Protein AF-A0A6A0GT06-F1 (afdb_monomer)

Radius of gyration: 24.96 Å; Cα contacts (8 Å, |Δi|>4): 338; chains: 1; bounding box: 84×55×60 Å

Mean predicted aligned error: 8.13 Å

pLDDT: mean 88.78, std 17.23, range [35.53, 98.88]

Nearest PDB structures (foldseek):
  3qr1-assembly2_D  TM=9.854E-01  e=1.329E-24  Doryteuthis pealeii
  3qr1-assembly1_A  TM=9.761E-01  e=2.475E-24  Doryteuthis pealeii
  3qr0-assembly1_A  TM=9.825E-01  e=5.555E-24  Sepia officinalis
  4qj3-assembly1_B  TM=9.751E-01  e=2.983E-24  Homo sapiens
  7sq2-assembly1_B  TM=9.794E-01  e=1.172E-23  Homo sapiens

Sequence (229 aa):
MHEAPGGQDAAVAAAPVYTGTSNTNIHPWLSSMVNYAQPVHFVGFDAAEEKNIHHNMSSFSETAGLGYLKTQAIEFVNYNKRQMSRIYPKGARVDSSNYMPQVFWNAGCQMVSLNYQTPDLPMQLNQGKFEYNGNCGYLLKPDFMRRMDKSFDPFAESPVDGVIAAQLGVSVIAGQFLSDKKVGTYVEVDMYGLPTDTIRKEFRTRMVPANGLNPQYNEEPFLFRKVSK

Structure (mmCIF, N/CA/C/O backbone):
data_AF-A0A6A0GT06-F1
#
_entry.id   AF-A0A6A0GT06-F1
#
loop_
_atom_site.group_PDB
_atom_site.id
_atom_site.type_symbol
_atom_site.label_atom_id
_atom_site.label_alt_id
_atom_site.label_comp_id
_atom_site.label_asym_id
_atom_site.label_entity_id
_atom_site.label_seq_id
_atom_site.pdbx_PDB_ins_code
_atom_site.Cartn_x
_atom_site.Cartn_y
_atom_site.Cartn_z
_atom_site.occupancy
_atom_site.B_iso_or_equiv
_atom_site.auth_seq_id
_atom_site.auth_comp_id
_atom_site.auth_asym_id
_atom_site.auth_atom_id
_atom_site.pdbx_PDB_model_num
ATOM 1 N N . MET A 1 1 ? 57.962 -43.983 -15.852 1.00 40.66 1 MET A N 1
ATOM 2 C CA . MET A 1 1 ? 57.722 -42.578 -16.232 1.00 40.66 1 MET A CA 1
ATOM 3 C C . MET A 1 1 ? 56.712 -42.575 -17.368 1.00 40.66 1 MET A C 1
ATOM 5 O O . MET A 1 1 ? 57.024 -43.054 -18.451 1.00 40.66 1 MET A O 1
ATOM 9 N N . HIS A 1 2 ? 55.484 -42.159 -17.081 1.00 36.75 2 HIS A N 1
ATOM 10 C CA . HIS A 1 2 ? 54.429 -41.918 -18.064 1.00 36.75 2 HIS A CA 1
ATOM 11 C C . HIS A 1 2 ? 53.712 -40.658 -17.581 1.00 36.75 2 HIS A C 1
ATOM 13 O O . HIS A 1 2 ? 53.140 -40.662 -16.493 1.00 36.75 2 HIS A O 1
ATOM 19 N N . GLU A 1 3 ? 53.874 -39.568 -18.326 1.00 35.53 3 GLU A N 1
ATOM 20 C CA . GLU A 1 3 ? 53.239 -38.277 -18.065 1.00 35.53 3 GLU A CA 1
ATOM 21 C C . GLU A 1 3 ? 51.759 -38.339 -18.459 1.00 35.53 3 GLU A C 1
ATOM 23 O O . GLU A 1 3 ? 51.404 -38.889 -19.502 1.00 35.53 3 GLU A O 1
ATOM 28 N N . ALA A 1 4 ? 50.894 -37.790 -17.607 1.00 38.75 4 ALA A N 1
ATOM 29 C CA . ALA A 1 4 ? 49.477 -37.614 -17.899 1.00 38.75 4 ALA A CA 1
ATOM 30 C C . ALA A 1 4 ? 49.283 -36.423 -18.862 1.00 38.75 4 ALA A C 1
ATOM 32 O O . ALA A 1 4 ? 49.962 -35.406 -18.696 1.00 38.75 4 ALA A O 1
ATOM 33 N N . PRO A 1 5 ? 48.368 -36.503 -19.848 1.00 41.53 5 PRO A N 1
ATOM 34 C CA . PRO A 1 5 ? 48.123 -35.401 -20.764 1.00 41.53 5 PRO A CA 1
ATOM 35 C C . PRO A 1 5 ? 47.341 -34.270 -20.082 1.00 41.53 5 PRO A C 1
ATOM 37 O O . PRO A 1 5 ? 46.516 -34.499 -19.196 1.00 41.53 5 PRO A O 1
ATOM 40 N N . GLY A 1 6 ? 47.660 -33.046 -20.506 1.00 36.50 6 GLY A N 1
ATOM 41 C CA . GLY A 1 6 ? 47.273 -31.784 -19.886 1.00 36.50 6 GLY A CA 1
ATOM 42 C C . GLY A 1 6 ? 45.769 -31.529 -19.812 1.00 36.50 6 GLY A C 1
ATOM 43 O O . GLY A 1 6 ? 44.987 -31.962 -20.661 1.00 36.50 6 GLY A O 1
ATOM 44 N N . GLY A 1 7 ? 45.390 -30.794 -18.766 1.00 37.97 7 GLY A N 1
ATOM 45 C CA . GLY A 1 7 ? 44.033 -30.319 -18.550 1.00 37.97 7 GLY A CA 1
ATOM 46 C C . GLY A 1 7 ? 43.580 -29.412 -19.689 1.00 37.97 7 GLY A C 1
ATOM 47 O O . GLY A 1 7 ? 44.296 -28.505 -20.105 1.00 37.97 7 GLY A O 1
ATOM 48 N N . GLN A 1 8 ? 42.381 -29.681 -20.197 1.00 40.34 8 GLN A N 1
ATOM 49 C CA . GLN A 1 8 ? 41.672 -28.764 -21.075 1.00 40.34 8 GLN A CA 1
ATOM 50 C C . GLN A 1 8 ? 41.201 -27.574 -20.240 1.00 40.34 8 GLN A C 1
ATOM 52 O O . GLN A 1 8 ? 40.397 -27.739 -19.320 1.00 40.34 8 GLN A O 1
ATOM 57 N N . ASP A 1 9 ? 41.702 -26.386 -20.575 1.00 39.72 9 ASP A N 1
ATOM 58 C CA . ASP A 1 9 ? 41.151 -25.117 -20.117 1.00 39.72 9 ASP A CA 1
ATOM 59 C C . ASP A 1 9 ? 39.677 -25.050 -20.530 1.00 39.72 9 ASP A C 1
ATOM 61 O O . ASP A 1 9 ? 39.334 -24.844 -21.698 1.00 39.72 9 ASP A O 1
ATOM 65 N N . ALA A 1 10 ? 38.781 -25.260 -19.566 1.00 45.16 10 ALA A N 1
ATOM 66 C CA . ALA A 1 10 ? 37.374 -24.966 -19.747 1.00 45.16 10 ALA A CA 1
ATOM 67 C C . ALA A 1 10 ? 37.255 -23.454 -19.961 1.00 45.16 10 ALA A C 1
ATOM 69 O O . ALA A 1 10 ? 37.495 -22.670 -19.043 1.00 45.16 10 ALA A O 1
ATOM 70 N N . ALA A 1 11 ? 36.919 -23.049 -21.187 1.00 43.78 11 ALA A N 1
ATOM 71 C CA . ALA A 1 11 ? 36.656 -21.660 -21.521 1.00 43.78 11 ALA A CA 1
ATOM 72 C C . ALA A 1 11 ? 35.588 -21.115 -20.563 1.00 43.78 11 ALA A C 1
ATOM 74 O O . ALA A 1 11 ? 34.415 -21.485 -20.635 1.00 43.78 11 ALA A O 1
ATOM 75 N N . VAL A 1 12 ? 36.014 -20.259 -19.633 1.00 45.47 12 VAL A N 1
ATOM 76 C CA . VAL A 1 12 ? 35.115 -19.548 -18.730 1.00 45.47 12 VAL A CA 1
ATOM 77 C C . VAL A 1 12 ? 34.252 -18.659 -19.613 1.00 45.47 12 VAL A C 1
ATOM 79 O O . VAL A 1 12 ? 34.751 -17.709 -20.216 1.00 45.47 12 VAL A O 1
ATOM 82 N N . ALA A 1 13 ? 32.969 -19.002 -19.744 1.00 47.19 13 ALA A N 1
ATOM 83 C CA . ALA A 1 13 ? 32.006 -18.167 -20.443 1.00 47.19 13 ALA A CA 1
ATOM 84 C C . ALA A 1 13 ? 32.103 -16.748 -19.869 1.00 47.19 13 ALA A C 1
ATOM 86 O O . ALA A 1 13 ? 31.980 -16.557 -18.657 1.00 47.19 13 ALA A O 1
ATOM 87 N N . ALA A 1 14 ? 32.399 -15.771 -20.729 1.00 47.62 14 ALA A N 1
ATOM 88 C CA . ALA A 1 14 ? 32.556 -14.389 -20.310 1.00 47.62 14 ALA A CA 1
ATOM 89 C C . ALA A 1 14 ? 31.281 -13.947 -19.583 1.00 47.62 14 ALA A C 1
ATOM 91 O O . ALA A 1 14 ? 30.184 -14.010 -20.143 1.00 47.62 14 ALA A O 1
ATOM 92 N N . ALA A 1 15 ? 31.427 -13.545 -18.320 1.00 50.16 15 ALA A N 1
ATOM 93 C CA . ALA A 1 15 ? 30.311 -13.036 -17.543 1.00 50.16 15 ALA A CA 1
ATOM 94 C C . ALA A 1 15 ? 29.704 -11.827 -18.279 1.00 50.16 15 ALA A C 1
ATOM 96 O O . ALA A 1 15 ? 30.461 -10.989 -18.783 1.00 50.16 15 ALA A O 1
ATOM 97 N N . PRO A 1 16 ? 28.367 -11.722 -18.371 1.00 51.81 16 PRO A N 1
ATOM 98 C CA . PRO A 1 16 ? 27.725 -10.589 -19.021 1.00 51.81 16 PRO A CA 1
ATOM 99 C C . PRO A 1 16 ? 28.206 -9.283 -18.377 1.00 51.81 16 PRO A C 1
ATOM 101 O O . PRO A 1 16 ? 28.169 -9.121 -17.156 1.00 51.81 16 PRO A O 1
ATOM 104 N N . VAL A 1 17 ? 28.701 -8.363 -19.209 1.00 49.44 17 VAL A N 1
ATOM 105 C CA . VAL A 1 17 ? 29.219 -7.069 -18.758 1.00 49.44 17 VAL A CA 1
ATOM 106 C C . VAL A 1 17 ? 28.041 -6.179 -18.376 1.00 49.44 17 VAL A C 1
ATOM 108 O O . VAL A 1 17 ? 27.201 -5.835 -19.205 1.00 49.44 17 VAL A O 1
ATOM 111 N N . TYR A 1 18 ? 27.987 -5.813 -17.100 1.00 55.62 18 TYR A N 1
ATOM 112 C CA . TYR A 1 18 ? 26.982 -4.921 -16.540 1.00 55.62 18 TYR A CA 1
ATOM 113 C C . TYR A 1 18 ? 27.179 -3.476 -17.028 1.00 55.62 18 TYR A C 1
ATOM 115 O O . TYR A 1 18 ? 28.250 -2.899 -16.854 1.00 55.62 18 TYR A O 1
ATOM 123 N N . THR A 1 19 ? 26.130 -2.867 -17.590 1.00 55.38 19 THR A N 1
ATOM 124 C CA . THR A 1 19 ? 26.133 -1.469 -18.072 1.00 55.38 19 THR A CA 1
ATOM 125 C C . THR A 1 19 ? 25.114 -0.572 -17.345 1.00 55.38 19 THR A C 1
ATOM 127 O O . THR A 1 19 ? 24.683 0.443 -17.891 1.00 55.38 19 THR A O 1
ATOM 130 N N . GLY A 1 20 ? 24.669 -0.943 -16.137 1.00 49.28 20 GLY A N 1
ATOM 131 C CA . GLY A 1 20 ? 23.664 -0.192 -15.367 1.00 49.28 20 GLY A CA 1
ATOM 132 C C . GLY A 1 20 ? 24.236 1.001 -14.585 1.00 49.28 20 GLY A C 1
ATOM 133 O O . GLY A 1 20 ? 25.362 0.967 -14.096 1.00 49.28 20 GLY A O 1
ATOM 134 N N . THR A 1 21 ? 23.455 2.078 -14.474 1.00 49.47 21 THR A N 1
ATOM 135 C CA . THR A 1 21 ? 23.902 3.420 -14.067 1.00 49.47 21 THR A CA 1
ATOM 136 C C . THR A 1 21 ? 23.947 3.685 -12.550 1.00 49.47 21 THR A C 1
ATOM 138 O O . THR A 1 21 ? 23.020 3.381 -11.803 1.00 49.47 21 THR A O 1
ATOM 141 N N . SER A 1 22 ? 25.018 4.400 -12.180 1.00 49.72 22 SER A N 1
ATOM 142 C CA . SER A 1 22 ? 25.385 5.103 -10.936 1.00 49.72 22 SER A CA 1
ATOM 143 C C . SER A 1 22 ? 25.945 4.306 -9.741 1.00 49.72 22 SER A C 1
ATOM 145 O O . SER A 1 22 ? 25.224 3.730 -8.934 1.00 49.72 22 SER A O 1
ATOM 147 N N . ASN A 1 23 ? 27.269 4.482 -9.611 1.00 47.09 23 ASN A N 1
ATOM 148 C CA . ASN A 1 23 ? 28.188 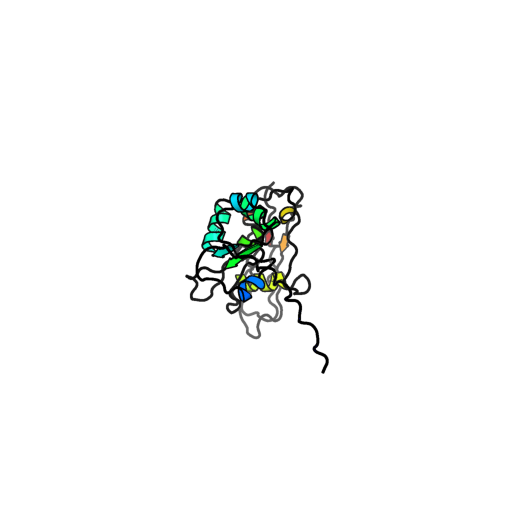4.303 -8.484 1.00 47.09 23 ASN A CA 1
ATOM 149 C C . ASN A 1 23 ? 28.778 2.902 -8.263 1.00 47.09 23 ASN A C 1
ATOM 151 O O . ASN A 1 23 ? 28.170 2.031 -7.656 1.00 47.09 23 ASN A O 1
ATOM 155 N N . THR A 1 24 ? 30.058 2.799 -8.648 1.00 57.47 24 THR A N 1
ATOM 156 C CA . THR A 1 24 ? 31.040 1.705 -8.508 1.00 57.47 24 THR A CA 1
ATOM 157 C C . THR A 1 24 ? 31.067 0.659 -9.622 1.00 57.47 24 THR A C 1
ATOM 159 O O . THR A 1 24 ? 30.044 0.156 -10.075 1.00 57.47 24 THR A O 1
ATOM 162 N N . ASN A 1 25 ? 32.290 0.334 -10.061 1.00 73.19 25 ASN A N 1
ATOM 163 C CA . ASN A 1 25 ? 32.574 -0.874 -10.827 1.00 73.19 25 ASN A CA 1
ATOM 164 C C . ASN A 1 25 ? 32.088 -2.065 -9.992 1.00 73.19 25 ASN A C 1
ATOM 166 O O . ASN A 1 25 ? 32.710 -2.405 -8.985 1.00 73.19 25 ASN A O 1
ATOM 170 N N . ILE A 1 26 ? 30.958 -2.663 -10.369 1.00 81.62 26 ILE A N 1
ATOM 171 C CA . ILE A 1 26 ? 30.461 -3.869 -9.707 1.00 81.62 26 ILE A CA 1
ATOM 172 C C . ILE A 1 26 ? 31.468 -4.981 -9.986 1.00 81.62 26 ILE A C 1
ATOM 174 O O . ILE A 1 26 ? 31.783 -5.271 -11.140 1.00 81.62 26 ILE A O 1
ATOM 178 N N . HIS A 1 27 ? 31.996 -5.595 -8.928 1.00 89.12 27 HIS A N 1
ATOM 179 C CA . HIS A 1 27 ? 32.952 -6.685 -9.076 1.00 89.12 27 HIS A CA 1
ATOM 180 C C . HIS A 1 27 ? 32.322 -7.833 -9.896 1.00 89.12 27 HIS A C 1
ATOM 182 O O . HIS A 1 27 ? 31.178 -8.199 -9.607 1.00 89.12 27 HIS A O 1
ATOM 188 N N . PRO A 1 28 ? 33.033 -8.459 -10.857 1.00 88.56 28 PRO A N 1
ATOM 189 C CA . PRO A 1 28 ? 32.474 -9.519 -11.70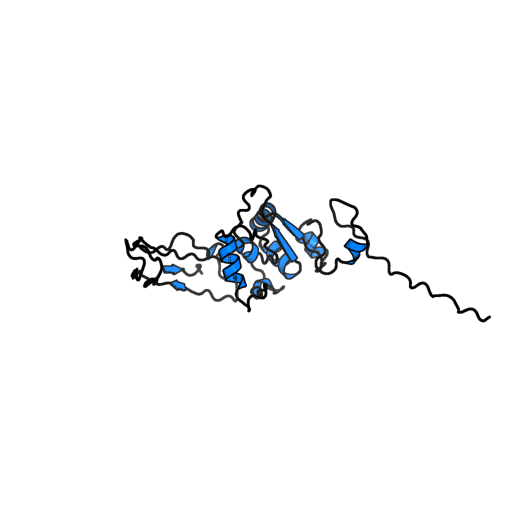4 1.00 88.56 28 PRO A CA 1
ATOM 190 C C . PRO A 1 28 ? 31.780 -10.652 -10.933 1.00 88.56 28 PRO A C 1
ATOM 192 O O . PRO A 1 28 ? 30.694 -11.065 -11.320 1.00 88.56 28 PRO A O 1
ATOM 195 N N . TRP A 1 29 ? 32.347 -11.089 -9.801 1.00 90.62 29 TRP A N 1
ATOM 196 C CA . TRP A 1 29 ? 31.720 -12.077 -8.902 1.00 90.62 29 TRP A CA 1
ATOM 197 C C . TRP A 1 29 ? 30.361 -11.650 -8.333 1.00 90.62 29 TRP A C 1
ATOM 199 O O . TRP A 1 29 ? 29.489 -12.488 -8.151 1.00 90.62 29 TRP A O 1
ATOM 209 N N . LEU A 1 30 ? 30.168 -10.364 -8.029 1.00 90.06 30 LEU A N 1
ATOM 210 C CA . LEU A 1 30 ? 28.869 -9.865 -7.575 1.00 90.06 30 LEU A CA 1
ATOM 211 C C . LEU A 1 30 ? 27.896 -9.763 -8.753 1.00 90.06 30 LEU A C 1
ATOM 213 O O . LEU A 1 30 ? 26.735 -10.143 -8.627 1.00 90.06 30 LEU A O 1
ATOM 217 N N . SER A 1 31 ? 28.385 -9.315 -9.912 1.00 89.06 31 SER A N 1
ATOM 218 C CA . SER A 1 31 ? 27.590 -9.227 -11.139 1.00 89.06 31 SER A CA 1
ATOM 219 C C . SER A 1 31 ? 27.095 -10.596 -11.610 1.00 89.06 31 SER A C 1
ATOM 221 O O . SER A 1 31 ? 25.958 -10.706 -12.057 1.00 89.06 31 SER A O 1
ATOM 223 N N . SER A 1 32 ? 27.910 -11.647 -11.487 1.00 91.19 32 SER A N 1
ATOM 224 C CA . SER A 1 32 ? 27.544 -13.000 -11.923 1.00 91.19 32 SER A CA 1
ATOM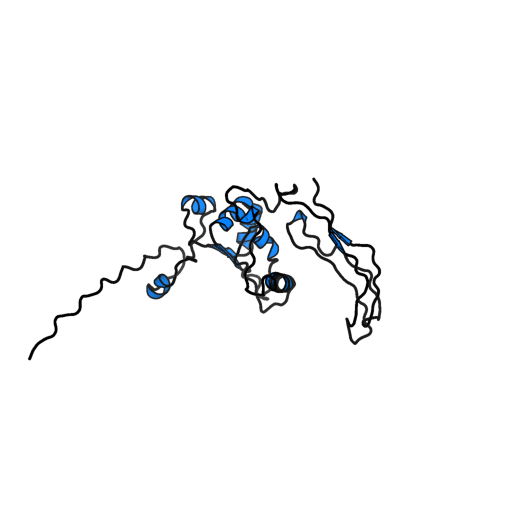 225 C C . SER A 1 32 ? 26.464 -13.660 -11.059 1.00 91.19 32 SER A C 1
ATOM 227 O O . SER A 1 32 ? 25.884 -14.656 -11.483 1.00 91.19 32 SER A O 1
ATOM 229 N N . MET A 1 33 ? 26.161 -13.113 -9.874 1.00 93.69 33 MET A N 1
ATOM 230 C CA . MET A 1 33 ? 25.072 -13.592 -9.013 1.00 93.69 33 MET A CA 1
ATOM 231 C C . MET A 1 33 ? 23.702 -12.994 -9.372 1.00 93.69 33 MET A C 1
ATOM 233 O O . MET A 1 33 ? 22.678 -13.493 -8.906 1.00 93.69 33 MET A O 1
ATOM 237 N N . VAL A 1 34 ? 23.654 -11.933 -10.184 1.00 94.00 34 VAL A N 1
ATOM 238 C CA . VAL A 1 34 ? 22.407 -11.253 -10.559 1.00 94.00 34 VAL A CA 1
ATOM 239 C C . VAL A 1 34 ? 21.771 -11.939 -11.769 1.00 94.00 34 VAL A C 1
ATOM 241 O O . VAL A 1 34 ? 22.428 -12.168 -12.779 1.00 94.00 34 VAL A O 1
ATOM 244 N N . ASN A 1 35 ? 20.476 -12.251 -11.674 1.00 93.50 35 ASN A N 1
ATOM 245 C CA . ASN A 1 35 ? 19.705 -12.876 -12.754 1.00 93.50 35 ASN A CA 1
ATOM 246 C C . ASN A 1 35 ? 18.342 -12.192 -12.975 1.00 93.50 35 ASN A C 1
ATOM 248 O O . ASN A 1 35 ? 18.231 -11.288 -13.791 1.00 93.50 35 ASN A O 1
ATOM 252 N N . TYR A 1 36 ? 17.300 -12.590 -12.246 1.00 95.31 36 TYR A N 1
ATOM 253 C CA . TYR A 1 36 ? 15.903 -12.227 -12.498 1.00 95.31 36 TYR A CA 1
ATOM 254 C C . TYR A 1 36 ? 15.471 -10.889 -11.883 1.00 95.31 36 TYR A C 1
ATOM 256 O O . TYR A 1 36 ? 14.375 -10.413 -12.165 1.00 95.31 36 TYR A O 1
ATOM 264 N N . ALA A 1 37 ? 16.314 -10.292 -11.040 1.00 95.69 37 ALA A N 1
ATOM 265 C CA . ALA A 1 37 ? 16.074 -9.016 -10.373 1.00 95.69 37 ALA A CA 1
ATOM 266 C C . ALA A 1 37 ? 17.242 -8.056 -10.630 1.00 95.69 37 ALA A C 1
ATOM 268 O O . ALA A 1 37 ? 17.918 -7.621 -9.700 1.00 95.69 37 ALA A O 1
ATOM 269 N N . GLN A 1 38 ? 17.512 -7.766 -11.901 1.00 96.19 38 GLN A N 1
ATOM 270 C CA . GLN A 1 38 ? 18.598 -6.886 -12.306 1.00 96.19 38 GLN A CA 1
ATOM 271 C C . GLN A 1 38 ? 18.200 -5.417 -12.103 1.00 96.19 38 GLN A C 1
ATOM 273 O O . GLN A 1 38 ? 17.326 -4.920 -12.821 1.00 96.19 38 GLN A O 1
ATOM 278 N N . PRO A 1 39 ? 18.810 -4.692 -11.147 1.00 95.44 39 PRO A N 1
ATOM 279 C CA . PRO A 1 39 ? 18.482 -3.294 -10.934 1.00 95.44 39 PRO A CA 1
ATOM 280 C C . PRO A 1 39 ? 19.012 -2.452 -12.097 1.00 95.44 39 PRO A C 1
ATOM 282 O O . PRO A 1 39 ? 20.183 -2.543 -12.468 1.00 95.44 39 PRO A O 1
ATOM 285 N N . VAL A 1 40 ? 18.153 -1.605 -12.657 1.00 95.12 40 VAL A N 1
ATOM 286 C CA . VAL A 1 40 ? 18.524 -0.639 -13.695 1.00 95.12 40 VAL A CA 1
ATOM 287 C C . VAL A 1 40 ? 18.024 0.753 -13.338 1.00 95.12 40 VAL A C 1
ATOM 289 O O . VAL A 1 40 ? 16.991 0.914 -12.678 1.00 95.12 40 VAL A O 1
ATOM 292 N N . HIS A 1 41 ? 18.744 1.776 -13.801 1.00 94.56 41 HIS A N 1
ATOM 293 C CA . HIS A 1 41 ? 18.252 3.144 -13.717 1.00 94.56 41 HIS A CA 1
ATOM 294 C C . HIS A 1 41 ? 16.967 3.275 -14.537 1.00 94.56 41 HIS A C 1
ATOM 296 O O . HIS A 1 41 ? 16.927 2.938 -15.723 1.00 94.56 41 HIS A O 1
ATOM 302 N N . PHE A 1 42 ? 15.913 3.750 -13.882 1.00 97.62 42 PHE A N 1
ATOM 303 C CA . PHE A 1 42 ? 14.628 3.956 -14.522 1.00 97.62 42 PHE A CA 1
ATOM 304 C C . PHE A 1 42 ? 14.658 5.229 -15.369 1.00 97.62 42 PHE A C 1
ATOM 306 O O . PHE A 1 42 ? 14.845 6.320 -14.837 1.00 97.62 42 PHE A O 1
ATOM 313 N N . VAL A 1 43 ? 14.467 5.078 -16.681 1.00 97.38 43 VAL A N 1
ATOM 314 C CA . VAL A 1 43 ? 14.439 6.196 -17.642 1.00 97.38 43 VAL A CA 1
ATOM 315 C C . VAL A 1 43 ? 13.007 6.686 -17.884 1.00 97.38 43 VAL A C 1
ATOM 317 O O . VAL A 1 43 ? 12.776 7.882 -18.015 1.00 97.38 43 VAL A O 1
ATOM 320 N N . GLY A 1 44 ? 12.041 5.767 -17.917 1.00 98.06 44 GLY A N 1
ATOM 321 C CA . GLY A 1 44 ? 10.630 6.043 -18.178 1.00 98.06 44 GLY A CA 1
ATOM 322 C C . GLY A 1 44 ? 9.870 4.753 -18.480 1.00 98.06 44 GLY A C 1
ATOM 323 O O . GLY A 1 44 ? 10.489 3.738 -18.814 1.00 98.06 44 GLY A O 1
ATOM 324 N N . PHE A 1 45 ? 8.540 4.785 -18.361 1.00 98.44 45 PHE A N 1
ATOM 325 C CA . PHE A 1 45 ? 7.703 3.613 -18.637 1.00 98.44 45 PHE A CA 1
ATOM 326 C C . PHE A 1 45 ? 7.771 3.203 -20.113 1.00 98.44 45 PHE A C 1
ATOM 328 O O . PHE A 1 45 ? 8.007 2.030 -20.383 1.00 98.44 45 PHE A O 1
ATOM 335 N N . ASP A 1 46 ? 7.711 4.159 -21.046 1.00 98.06 46 ASP A N 1
ATOM 336 C CA . ASP A 1 46 ? 7.796 3.892 -22.492 1.00 98.06 46 ASP A CA 1
ATOM 337 C C . ASP A 1 46 ? 9.121 3.220 -22.878 1.00 98.06 46 ASP A C 1
ATOM 339 O O . ASP A 1 46 ? 9.140 2.217 -23.584 1.00 98.06 46 ASP A O 1
ATOM 343 N N . ALA A 1 47 ? 10.242 3.705 -22.335 1.00 98.00 47 ALA A N 1
ATOM 344 C CA . ALA A 1 47 ? 11.557 3.115 -22.582 1.00 98.00 47 ALA A CA 1
ATOM 345 C C . ALA A 1 47 ? 11.690 1.698 -21.989 1.00 98.00 47 ALA A C 1
ATOM 347 O O . ALA A 1 47 ? 12.437 0.865 -22.507 1.00 98.00 47 ALA A O 1
ATOM 348 N N . ALA A 1 48 ? 11.008 1.417 -20.874 1.00 98.06 48 ALA A N 1
ATOM 349 C CA . ALA A 1 48 ? 10.967 0.082 -20.284 1.00 98.06 48 ALA A CA 1
ATOM 350 C C . ALA A 1 48 ? 10.074 -0.875 -21.096 1.00 98.06 48 ALA A C 1
ATOM 352 O O . ALA A 1 48 ? 10.421 -2.049 -21.244 1.00 98.06 48 ALA A O 1
ATOM 353 N N . GLU A 1 49 ? 8.964 -0.368 -21.641 1.00 97.19 49 GLU A N 1
ATOM 354 C CA . GLU A 1 49 ? 8.073 -1.062 -22.578 1.00 97.19 49 GLU A CA 1
ATOM 355 C C . GLU A 1 49 ? 8.806 -1.440 -23.864 1.00 97.19 49 GLU A C 1
ATOM 357 O O . GLU A 1 49 ? 8.838 -2.614 -24.222 1.00 97.19 49 GLU A O 1
ATOM 362 N N . GLU A 1 50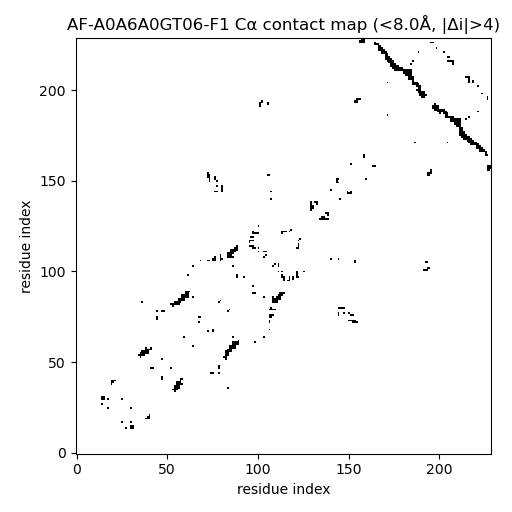 ? 9.477 -0.476 -24.498 1.00 98.00 50 GLU A N 1
ATOM 363 C CA . GLU A 1 50 ? 10.218 -0.667 -25.747 1.00 98.00 50 GLU A CA 1
ATOM 364 C C . GLU A 1 50 ? 11.330 -1.715 -25.600 1.00 98.00 50 GLU A C 1
ATOM 366 O O . GLU A 1 50 ? 11.482 -2.595 -26.446 1.00 98.00 50 GLU A O 1
ATOM 371 N N . LYS A 1 51 ? 12.092 -1.662 -24.499 1.00 97.19 51 LYS A N 1
ATOM 372 C CA . LYS A 1 51 ? 13.153 -2.646 -24.231 1.00 97.19 51 LYS A CA 1
ATOM 373 C C . LYS A 1 51 ? 12.602 -4.039 -23.939 1.00 97.19 51 LYS A C 1
ATOM 375 O O . LYS A 1 51 ? 13.265 -5.021 -24.253 1.00 97.19 51 LYS A O 1
ATOM 380 N N . ASN A 1 52 ? 11.438 -4.125 -23.294 1.00 97.31 52 ASN A N 1
ATOM 381 C CA . ASN A 1 52 ? 10.743 -5.372 -22.974 1.00 97.31 52 ASN A CA 1
ATOM 382 C C . ASN A 1 52 ? 11.613 -6.430 -22.248 1.00 97.31 52 ASN A C 1
ATOM 384 O O . ASN A 1 52 ? 11.530 -7.629 -22.514 1.00 97.31 52 ASN A O 1
ATOM 388 N N . ILE A 1 53 ? 12.470 -6.002 -21.312 1.00 97.94 53 ILE A N 1
ATOM 389 C CA . ILE A 1 53 ? 13.364 -6.896 -20.552 1.00 97.94 53 ILE A CA 1
ATOM 390 C C . ILE A 1 53 ? 12.756 -7.181 -19.173 1.00 97.94 53 ILE A C 1
ATOM 392 O O . ILE A 1 53 ? 12.843 -6.362 -18.262 1.00 97.94 53 ILE A O 1
ATOM 396 N N . HIS A 1 54 ? 12.157 -8.359 -18.999 1.00 98.00 54 HIS A N 1
ATOM 397 C CA . HIS A 1 54 ? 11.364 -8.698 -17.806 1.00 98.00 54 HIS A CA 1
ATOM 398 C C . HIS A 1 54 ? 12.189 -8.815 -16.513 1.00 98.00 54 HIS A C 1
ATOM 400 O O . HIS A 1 54 ? 11.682 -8.519 -15.434 1.00 98.00 54 HIS A O 1
ATOM 406 N N . HIS A 1 55 ? 13.455 -9.233 -16.609 1.00 97.31 55 HIS A N 1
ATOM 407 C CA . HIS A 1 55 ? 14.338 -9.352 -15.444 1.00 97.31 55 HIS A CA 1
ATOM 408 C C . HIS A 1 55 ? 14.933 -8.012 -14.990 1.00 97.31 55 HIS A C 1
ATOM 410 O O . HIS A 1 55 ? 15.546 -7.951 -13.925 1.00 97.31 55 HIS A O 1
ATOM 416 N N . ASN A 1 56 ? 14.742 -6.933 -15.759 1.00 97.88 56 ASN A N 1
ATOM 417 C CA . ASN A 1 56 ? 15.089 -5.596 -15.299 1.00 97.88 56 ASN A CA 1
ATOM 418 C C . ASN A 1 56 ? 14.048 -5.112 -14.292 1.00 97.88 56 ASN A C 1
ATOM 420 O O . ASN A 1 56 ? 12.845 -5.171 -14.547 1.00 97.88 56 ASN A O 1
ATOM 424 N N . MET A 1 57 ? 14.520 -4.569 -13.178 1.00 98.19 57 MET A N 1
ATOM 425 C CA . MET A 1 57 ? 13.695 -4.001 -12.119 1.00 98.19 57 MET A CA 1
ATOM 426 C C . MET A 1 57 ? 14.180 -2.601 -11.750 1.00 98.19 57 MET A C 1
ATOM 428 O O . MET A 1 57 ? 15.343 -2.246 -11.966 1.00 98.19 57 MET A O 1
ATOM 432 N N . SER A 1 58 ? 13.288 -1.797 -11.179 1.00 98.44 58 SER A N 1
ATOM 433 C CA . SER A 1 58 ? 13.614 -0.438 -10.745 1.00 98.44 58 SER A CA 1
ATOM 434 C C . SER A 1 58 ? 13.176 -0.185 -9.306 1.00 98.44 58 SER A C 1
ATOM 436 O O . SER A 1 58 ? 12.124 -0.640 -8.854 1.00 98.44 58 SER A O 1
ATOM 438 N N . SER A 1 59 ? 14.017 0.541 -8.568 1.00 98.56 59 SER A N 1
ATOM 439 C CA . SER A 1 59 ? 13.742 0.962 -7.193 1.00 98.56 59 SER A CA 1
ATOM 440 C C . SER A 1 59 ? 13.408 2.450 -7.148 1.00 98.56 59 SER A C 1
ATOM 442 O O . SER A 1 59 ? 14.142 3.266 -7.700 1.00 98.56 59 SER A O 1
ATOM 444 N N . PHE A 1 60 ? 12.340 2.808 -6.443 1.00 98.44 60 PHE A N 1
ATOM 445 C CA . PHE A 1 60 ? 11.828 4.168 -6.326 1.00 98.44 60 PHE A CA 1
ATOM 446 C C . PHE A 1 60 ? 11.699 4.567 -4.857 1.00 98.44 60 PHE A C 1
ATOM 448 O O . PHE A 1 60 ? 11.189 3.803 -4.035 1.00 98.44 60 PHE A O 1
ATOM 455 N N . SER A 1 61 ? 12.106 5.791 -4.520 1.00 98.38 61 SER A N 1
ATOM 456 C CA . SER A 1 61 ? 11.693 6.378 -3.243 1.00 98.38 61 SER A CA 1
ATOM 457 C C . SER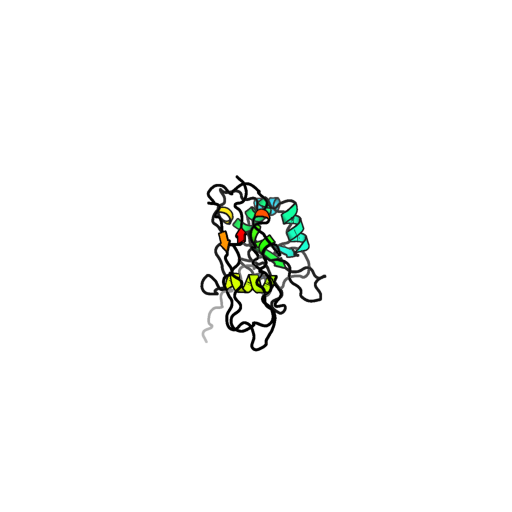 A 1 61 ? 10.176 6.592 -3.238 1.00 98.38 61 SER A C 1
ATOM 459 O O . SER A 1 61 ? 9.578 6.778 -4.301 1.00 98.38 61 SER A O 1
ATOM 461 N N . GLU A 1 62 ? 9.548 6.633 -2.059 1.00 98.25 62 GLU A N 1
ATOM 462 C CA . GLU A 1 62 ? 8.109 6.920 -1.948 1.00 98.25 62 GLU A CA 1
ATOM 463 C C . GLU A 1 62 ? 7.734 8.228 -2.671 1.00 98.25 62 GLU A C 1
ATOM 465 O O . GLU A 1 62 ? 6.678 8.311 -3.287 1.00 98.25 62 GLU A O 1
ATOM 470 N N . THR A 1 63 ? 8.620 9.232 -2.663 1.00 98.25 63 THR A N 1
ATOM 471 C CA . THR A 1 63 ? 8.400 10.516 -3.340 1.00 98.25 63 THR A CA 1
ATOM 472 C C . THR A 1 63 ? 8.345 10.346 -4.857 1.00 98.25 63 THR A C 1
ATOM 474 O O . THR A 1 63 ? 7.429 10.864 -5.492 1.00 98.25 63 THR A O 1
ATOM 477 N N . ALA A 1 64 ? 9.297 9.609 -5.440 1.00 98.25 64 ALA A N 1
ATOM 478 C CA . ALA A 1 64 ? 9.329 9.354 -6.880 1.00 98.25 64 ALA A CA 1
ATOM 479 C C . ALA A 1 64 ? 8.146 8.479 -7.314 1.00 98.25 64 ALA A C 1
ATOM 481 O O . ALA A 1 64 ? 7.452 8.808 -8.272 1.00 98.25 64 ALA A O 1
ATOM 482 N N . GLY A 1 65 ? 7.863 7.413 -6.560 1.00 98.19 65 GLY A N 1
ATOM 483 C CA . GLY A 1 65 ? 6.723 6.542 -6.826 1.00 98.19 65 GLY A CA 1
ATOM 484 C C . GLY A 1 65 ? 5.383 7.284 -6.747 1.00 98.19 65 GLY A C 1
ATOM 485 O O . GLY A 1 65 ? 4.527 7.075 -7.600 1.00 98.19 65 GLY A O 1
ATOM 486 N N . LEU A 1 66 ? 5.204 8.182 -5.768 1.00 98.06 66 LEU A N 1
ATOM 487 C CA . LEU A 1 66 ? 4.023 9.052 -5.692 1.00 98.06 66 LEU A CA 1
ATOM 488 C C . LEU A 1 66 ? 3.951 10.036 -6.864 1.00 98.06 66 LEU A C 1
ATOM 490 O O . LEU A 1 66 ? 2.854 10.366 -7.300 1.00 98.06 66 LEU A O 1
ATOM 494 N N . GLY A 1 67 ? 5.094 10.510 -7.367 1.00 98.31 67 GLY A N 1
ATOM 495 C CA . GLY A 1 67 ? 5.162 11.308 -8.590 1.00 98.31 67 GLY A CA 1
ATOM 496 C C . GLY A 1 67 ? 4.570 10.551 -9.778 1.00 98.31 67 GLY A C 1
ATOM 497 O O . GLY A 1 67 ? 3.613 11.028 -10.379 1.00 98.31 67 GLY A O 1
ATOM 498 N N . TYR A 1 68 ? 5.057 9.333 -10.034 1.00 98.31 68 TYR A N 1
ATOM 499 C CA . TYR A 1 68 ? 4.544 8.486 -11.116 1.00 98.31 68 TYR A CA 1
ATOM 500 C C . TYR A 1 68 ? 3.081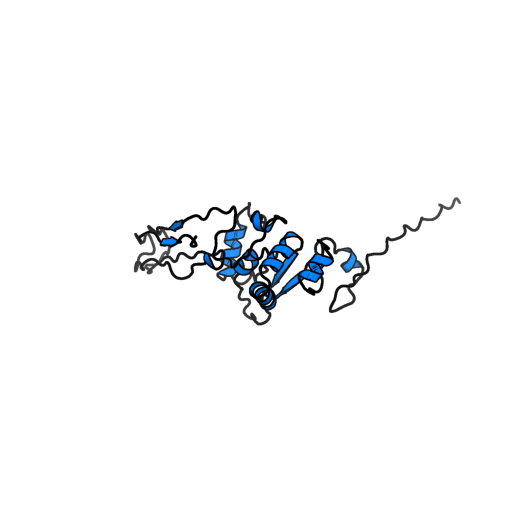 8.090 -10.931 1.00 98.31 68 TYR A C 1
ATOM 502 O O . TYR A 1 68 ? 2.323 8.121 -11.889 1.00 98.31 68 TYR A O 1
ATOM 510 N N . LEU A 1 69 ? 2.646 7.792 -9.704 1.00 96.56 69 LEU A N 1
ATOM 511 C CA . LEU A 1 69 ? 1.231 7.545 -9.413 1.00 96.56 69 LEU A CA 1
ATOM 512 C C . LEU A 1 69 ? 0.334 8.735 -9.780 1.00 96.56 69 LEU A C 1
ATOM 514 O O . LEU A 1 69 ? -0.800 8.525 -10.177 1.00 96.56 69 LEU A O 1
ATOM 518 N N . LYS A 1 70 ? 0.811 9.976 -9.643 1.00 96.00 70 LYS A N 1
ATOM 519 C CA . LYS A 1 70 ? 0.006 11.167 -9.956 1.00 96.00 70 LYS A CA 1
ATOM 520 C C . LYS A 1 70 ? -0.090 11.456 -11.447 1.00 96.00 70 LYS A C 1
ATOM 522 O O . LYS A 1 70 ? -1.082 12.030 -11.875 1.00 96.00 70 LYS A O 1
ATOM 527 N N . THR A 1 71 ? 0.953 11.142 -12.210 1.00 97.19 71 THR A N 1
ATOM 528 C CA . THR A 1 71 ? 1.058 11.568 -13.613 1.00 97.19 71 THR A CA 1
ATOM 529 C C . THR A 1 71 ? 0.925 10.428 -14.613 1.00 97.19 71 THR A C 1
ATOM 531 O O . THR A 1 71 ? 0.616 10.692 -15.766 1.00 97.19 71 THR A O 1
ATOM 534 N N . GLN A 1 72 ? 1.209 9.190 -14.201 1.00 97.62 72 GLN A N 1
ATOM 535 C CA . GLN A 1 72 ? 1.392 8.020 -15.070 1.00 97.62 72 GLN A CA 1
ATOM 536 C C . GLN A 1 72 ? 0.945 6.721 -14.360 1.00 97.62 72 GLN A C 1
ATOM 538 O O . GLN A 1 72 ? 1.672 5.725 -14.300 1.00 97.62 72 GLN A O 1
ATOM 543 N N . ALA A 1 73 ? -0.229 6.750 -13.717 1.00 97.25 73 ALA A N 1
ATOM 544 C CA . ALA A 1 73 ? -0.715 5.650 -12.881 1.00 97.25 73 ALA A CA 1
ATOM 545 C C . ALA A 1 73 ? -0.945 4.351 -13.672 1.00 97.25 73 ALA A C 1
ATOM 547 O O . ALA A 1 73 ? -0.568 3.268 -13.218 1.00 97.25 73 ALA A O 1
ATOM 548 N N . ILE A 1 74 ? -1.546 4.469 -14.859 1.00 97.00 74 ILE A N 1
ATOM 549 C CA . ILE A 1 74 ? -1.897 3.342 -15.732 1.00 97.00 74 ILE A CA 1
ATOM 550 C C . ILE A 1 74 ? -0.623 2.688 -16.274 1.00 97.00 74 ILE A C 1
ATOM 552 O O . ILE A 1 74 ? -0.480 1.464 -16.262 1.00 97.00 74 ILE A O 1
ATOM 556 N N . GLU A 1 75 ? 0.340 3.500 -16.699 1.00 98.25 75 GLU A N 1
ATOM 557 C CA . GLU A 1 75 ? 1.651 3.062 -17.166 1.00 98.25 75 GLU A CA 1
ATOM 558 C C . GLU A 1 75 ? 2.400 2.333 -16.051 1.00 98.25 75 GLU A C 1
ATOM 560 O O . GLU A 1 75 ? 3.003 1.287 -16.294 1.00 98.25 75 GLU A O 1
ATOM 565 N N . PHE A 1 76 ? 2.299 2.815 -14.809 1.00 98.56 76 PHE A N 1
ATOM 566 C CA . PHE A 1 76 ? 2.917 2.147 -13.669 1.00 98.56 76 PHE A CA 1
ATOM 567 C C . PHE A 1 76 ? 2.280 0.774 -13.387 1.00 98.56 76 PHE A C 1
ATOM 569 O O . PHE A 1 76 ? 2.992 -0.209 -13.160 1.00 98.56 76 PHE A O 1
ATOM 576 N N . VAL A 1 77 ? 0.948 0.665 -13.470 1.00 98.25 77 VAL A N 1
ATOM 577 C CA . VAL A 1 77 ? 0.245 -0.628 -13.387 1.00 98.25 77 VAL A CA 1
ATOM 578 C C . VAL A 1 77 ? 0.717 -1.578 -14.487 1.00 98.25 77 VAL A C 1
ATOM 580 O O . VAL A 1 77 ? 1.029 -2.736 -14.199 1.00 98.25 77 VAL A O 1
ATOM 583 N N . ASN A 1 78 ? 0.801 -1.101 -15.731 1.00 98.06 78 ASN A N 1
ATOM 584 C CA . ASN A 1 78 ? 1.218 -1.910 -16.875 1.00 98.06 78 ASN A CA 1
ATOM 585 C C . ASN A 1 78 ? 2.676 -2.369 -16.762 1.00 98.06 78 ASN A C 1
ATOM 587 O O . ASN A 1 78 ? 2.949 -3.558 -16.927 1.00 98.06 78 ASN A O 1
ATOM 591 N N . TYR A 1 79 ? 3.588 -1.483 -16.354 1.00 98.44 79 TYR A N 1
ATOM 592 C CA . TYR A 1 79 ? 4.973 -1.833 -16.032 1.00 98.44 79 TYR A CA 1
ATOM 593 C C . TYR A 1 79 ? 5.039 -2.992 -15.029 1.00 98.44 79 TYR A C 1
ATOM 595 O O . TYR A 1 79 ? 5.744 -3.980 -15.243 1.00 98.44 79 TYR A O 1
ATOM 603 N N . ASN A 1 80 ? 4.226 -2.929 -13.971 1.00 98.69 80 ASN A N 1
ATOM 604 C CA . ASN A 1 80 ? 4.196 -3.935 -12.911 1.00 98.69 80 ASN A CA 1
ATOM 605 C C . ASN A 1 80 ? 3.533 -5.270 -13.309 1.00 98.69 80 ASN A C 1
ATOM 607 O O . ASN A 1 80 ? 3.545 -6.220 -12.515 1.00 98.69 80 ASN A O 1
ATOM 611 N N . LYS A 1 81 ? 2.941 -5.392 -14.504 1.00 98.44 81 LYS A N 1
ATOM 612 C CA . LYS A 1 81 ? 2.518 -6.696 -15.056 1.00 98.44 81 LYS A CA 1
ATOM 613 C C . LYS A 1 81 ? 3.701 -7.503 -15.577 1.00 98.44 81 LYS A C 1
ATOM 615 O O . LYS A 1 81 ? 3.643 -8.730 -15.582 1.00 98.44 81 LYS A O 1
ATOM 620 N N . ARG A 1 82 ? 4.759 -6.815 -16.012 1.00 97.69 82 ARG A N 1
ATOM 621 C CA . ARG A 1 82 ? 5.911 -7.403 -16.698 1.00 97.69 82 ARG A CA 1
ATOM 622 C C . ARG A 1 82 ? 7.179 -7.408 -15.849 1.00 97.69 82 ARG A C 1
ATOM 624 O O . ARG A 1 82 ? 7.925 -8.382 -15.877 1.00 97.69 82 ARG A O 1
ATOM 631 N N . GLN A 1 83 ? 7.423 -6.315 -15.136 1.00 98.62 83 GLN A N 1
ATOM 632 C CA . GLN A 1 83 ? 8.653 -6.048 -14.397 1.00 98.62 83 GLN A CA 1
ATOM 633 C C . GLN A 1 83 ? 8.368 -5.821 -12.914 1.00 98.62 83 GLN A C 1
ATOM 635 O O . GLN A 1 83 ? 7.226 -5.630 -12.486 1.00 98.62 83 GLN A O 1
ATOM 640 N N . MET A 1 84 ? 9.431 -5.856 -12.116 1.00 98.69 84 MET A N 1
ATOM 641 C CA . MET A 1 84 ? 9.353 -5.619 -10.681 1.00 98.69 84 MET A CA 1
ATOM 642 C C . MET A 1 84 ? 9.669 -4.165 -10.338 1.00 98.69 84 MET A C 1
ATOM 644 O O . MET A 1 84 ? 10.677 -3.615 -10.782 1.00 98.69 84 MET A O 1
ATOM 648 N N . SER A 1 85 ? 8.860 -3.572 -9.464 1.00 98.75 85 SER A N 1
ATOM 649 C CA . SER A 1 85 ? 9.182 -2.319 -8.790 1.00 98.75 85 SER A CA 1
ATOM 650 C C . SER A 1 85 ? 9.391 -2.532 -7.296 1.00 98.75 85 SER A C 1
ATOM 652 O O . SER A 1 85 ? 8.655 -3.262 -6.620 1.00 98.75 85 SER A O 1
ATOM 654 N N . ARG A 1 86 ? 10.411 -1.853 -6.766 1.00 98.88 86 ARG A N 1
ATOM 655 C CA . ARG A 1 86 ? 10.651 -1.734 -5.329 1.00 98.88 86 ARG A CA 1
ATOM 656 C C . ARG A 1 86 ? 10.398 -0.306 -4.877 1.00 98.88 86 ARG A C 1
ATOM 658 O O . ARG A 1 86 ? 10.982 0.616 -5.430 1.00 98.88 86 ARG A O 1
ATOM 665 N N . ILE A 1 87 ? 9.581 -0.125 -3.846 1.00 98.81 87 ILE A N 1
ATOM 666 C CA . ILE A 1 87 ? 9.355 1.173 -3.201 1.00 98.81 87 ILE A CA 1
ATOM 667 C C . ILE A 1 87 ? 10.056 1.182 -1.847 1.00 98.81 87 ILE A C 1
ATOM 669 O O . ILE A 1 87 ? 10.054 0.165 -1.153 1.00 98.81 87 ILE A O 1
ATOM 673 N N . TYR A 1 88 ? 10.662 2.303 -1.464 1.00 98.56 88 TYR A N 1
ATOM 674 C CA . TYR A 1 88 ? 11.288 2.462 -0.150 1.00 98.56 88 TYR A CA 1
ATOM 675 C C . TYR A 1 88 ? 11.024 3.850 0.465 1.00 98.56 88 TYR A C 1
ATOM 677 O O . TYR A 1 88 ? 10.786 4.810 -0.276 1.00 98.56 88 TYR A O 1
ATOM 685 N N . PRO A 1 89 ? 11.060 3.983 1.807 1.00 98.25 89 PRO A N 1
ATOM 686 C CA . PRO A 1 89 ? 10.807 5.256 2.482 1.00 98.25 89 PRO A CA 1
ATOM 687 C C . PRO A 1 89 ? 11.821 6.333 2.073 1.00 98.25 89 PRO A C 1
ATOM 689 O O . PRO A 1 89 ? 12.995 6.044 1.839 1.00 98.25 89 PRO A O 1
ATOM 692 N N . LYS A 1 90 ? 11.394 7.596 1.994 1.00 96.38 90 LYS A N 1
ATOM 693 C CA . LYS A 1 90 ? 12.304 8.719 1.724 1.00 96.38 90 LYS A CA 1
ATOM 694 C C . LYS A 1 90 ? 13.265 8.928 2.898 1.00 96.38 90 LYS A C 1
ATOM 696 O O . LYS A 1 90 ? 12.874 8.800 4.056 1.00 96.38 90 LYS A O 1
ATOM 701 N N . GLY A 1 91 ? 14.485 9.382 2.605 1.00 94.44 91 GLY A N 1
ATOM 702 C CA . GLY A 1 91 ? 15.522 9.612 3.623 1.00 94.44 91 GLY A CA 1
ATOM 703 C C . GLY A 1 91 ? 15.156 10.634 4.711 1.00 94.44 91 GLY A C 1
ATOM 704 O O . GLY A 1 91 ? 15.725 10.595 5.792 1.00 94.44 91 GLY A O 1
ATOM 705 N N . ALA A 1 92 ? 14.172 11.511 4.470 1.00 96.06 92 ALA A N 1
ATOM 706 C CA . ALA A 1 92 ? 13.694 12.464 5.476 1.00 96.06 92 ALA A CA 1
ATOM 707 C C . ALA A 1 92 ? 12.961 11.805 6.666 1.00 96.06 92 ALA A C 1
ATOM 709 O O . ALA A 1 92 ? 12.747 12.464 7.680 1.00 96.06 92 ALA A O 1
ATOM 710 N N . ARG A 1 93 ? 12.571 10.526 6.569 1.00 96.25 93 ARG A N 1
ATOM 711 C CA . ARG A 1 93 ? 11.966 9.753 7.670 1.00 96.25 93 ARG A CA 1
ATOM 712 C C . ARG A 1 93 ? 13.041 9.196 8.601 1.00 96.25 93 ARG A C 1
ATOM 714 O O . ARG A 1 93 ? 13.230 7.988 8.712 1.00 96.25 93 ARG A O 1
ATOM 721 N N . VAL A 1 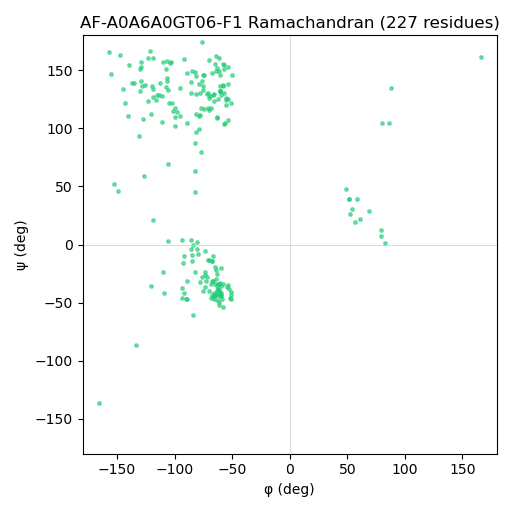94 ? 13.773 10.101 9.243 1.00 96.25 94 VAL A N 1
ATOM 722 C CA . VAL A 1 94 ? 14.872 9.764 10.166 1.00 96.25 94 VAL A CA 1
ATOM 723 C C . VAL A 1 94 ? 14.392 9.007 11.410 1.00 96.25 94 VAL A C 1
ATOM 725 O O . VAL A 1 94 ? 15.160 8.283 12.030 1.00 96.25 94 VAL A O 1
ATOM 728 N N . ASP A 1 95 ? 13.106 9.134 11.737 1.00 97.31 95 ASP A N 1
ATOM 729 C CA . ASP A 1 95 ? 12.413 8.430 12.818 1.00 97.31 95 ASP A CA 1
ATOM 730 C C . ASP A 1 95 ? 11.996 6.997 12.450 1.00 97.31 95 ASP A C 1
ATOM 732 O O . ASP A 1 95 ? 11.365 6.316 13.252 1.00 97.31 95 ASP A O 1
ATOM 736 N N . SER A 1 96 ? 12.332 6.529 11.242 1.00 97.62 96 SER A N 1
ATOM 737 C CA . SER A 1 96 ? 11.884 5.243 10.701 1.00 97.62 96 SER A CA 1
ATOM 738 C C . SER A 1 96 ? 10.362 5.107 10.553 1.00 97.62 96 SER A C 1
ATOM 740 O O . SER A 1 96 ? 9.861 3.985 10.460 1.00 97.62 96 SER A O 1
ATOM 742 N N . SER A 1 97 ? 9.606 6.207 10.485 1.00 98.44 97 SER A N 1
ATOM 743 C CA . SER A 1 97 ? 8.175 6.157 10.157 1.00 98.44 97 SER A CA 1
ATOM 744 C C . SER A 1 97 ? 7.927 5.504 8.792 1.00 98.44 97 SER A C 1
ATOM 746 O O . SER A 1 97 ? 8.791 5.516 7.909 1.00 98.44 97 SER A O 1
ATOM 748 N N . ASN A 1 98 ? 6.737 4.944 8.589 1.00 98.62 98 ASN A N 1
ATOM 749 C CA . ASN A 1 98 ? 6.347 4.334 7.323 1.00 98.62 98 ASN A CA 1
ATOM 750 C C . ASN A 1 98 ? 5.405 5.221 6.500 1.00 98.62 98 ASN A C 1
ATOM 752 O O . ASN A 1 98 ? 4.702 6.107 6.996 1.00 98.62 98 ASN A O 1
ATOM 756 N N . TYR A 1 99 ? 5.391 4.975 5.193 1.00 98.44 99 TYR A N 1
ATOM 757 C CA . TYR A 1 99 ? 4.370 5.479 4.279 1.00 98.44 99 TYR A CA 1
ATOM 758 C C . TYR A 1 99 ? 3.245 4.452 4.141 1.00 98.44 99 TYR A C 1
ATOM 760 O O . TYR A 1 99 ? 3.444 3.272 4.410 1.00 98.44 99 TYR A O 1
ATOM 768 N N . MET A 1 100 ? 2.060 4.877 3.699 1.00 98.12 100 MET A N 1
ATOM 769 C CA . MET A 1 100 ? 0.941 3.954 3.484 1.00 98.12 100 MET A CA 1
ATOM 770 C C . MET A 1 100 ? 1.234 3.021 2.297 1.00 98.12 100 MET A C 1
ATOM 772 O O . MET A 1 100 ? 1.337 3.519 1.178 1.00 98.12 100 MET A O 1
ATOM 776 N N . PRO A 1 101 ? 1.329 1.691 2.478 1.00 98.44 101 PRO A N 1
ATOM 777 C CA . PRO A 1 101 ? 1.725 0.780 1.403 1.00 98.44 101 PRO A CA 1
ATOM 778 C C . PRO A 1 101 ? 0.622 0.574 0.358 1.00 98.44 101 PRO A C 1
ATOM 780 O O . PRO A 1 101 ? 0.918 0.324 -0.812 1.00 98.44 101 PRO A O 1
ATOM 783 N N . GLN A 1 102 ? -0.646 0.740 0.760 1.00 98.19 102 GLN A N 1
ATOM 784 C CA . GLN A 1 102 ? -1.814 0.524 -0.097 1.00 98.19 102 GLN A CA 1
ATOM 785 C C . GLN A 1 102 ? -1.751 1.334 -1.397 1.00 98.19 102 GLN A C 1
ATOM 787 O O . GLN A 1 102 ? -2.095 0.806 -2.449 1.00 98.19 102 GLN A O 1
ATOM 792 N N . VAL A 1 103 ? -1.224 2.563 -1.360 1.00 97.25 103 VAL A N 1
ATOM 793 C CA . VAL A 1 103 ? -1.125 3.420 -2.556 1.00 97.25 103 VAL A CA 1
ATOM 794 C C . VAL A 1 103 ? -0.255 2.795 -3.653 1.00 97.25 103 VAL A C 1
ATOM 796 O O . VAL A 1 103 ? -0.558 2.937 -4.831 1.00 97.25 103 VAL A O 1
ATOM 799 N N . PHE A 1 104 ? 0.790 2.052 -3.280 1.00 98.69 104 PHE A N 1
ATOM 800 C CA . PHE A 1 104 ? 1.691 1.390 -4.225 1.00 98.69 104 PHE A CA 1
ATOM 801 C C . PHE A 1 104 ? 1.210 -0.010 -4.602 1.00 98.69 104 PHE A C 1
ATOM 803 O O . PHE A 1 104 ? 1.391 -0.431 -5.743 1.00 98.69 104 PHE A O 1
ATOM 810 N N . TRP A 1 105 ? 0.535 -0.713 -3.688 1.00 98.69 105 TRP A N 1
ATOM 811 C CA . TRP A 1 105 ? -0.165 -1.949 -4.041 1.00 98.69 105 TRP A CA 1
ATOM 812 C C . TRP A 1 105 ? -1.271 -1.704 -5.069 1.00 98.69 105 TRP A C 1
ATOM 814 O O . TRP A 1 105 ? -1.440 -2.542 -5.948 1.00 98.69 105 TRP A O 1
ATOM 824 N N . ASN A 1 106 ? -1.950 -0.551 -5.031 1.00 97.56 106 ASN A N 1
ATOM 825 C CA . ASN A 1 106 ? -2.929 -0.153 -6.051 1.00 97.56 106 ASN A CA 1
ATOM 826 C C . ASN A 1 106 ? -2.293 0.037 -7.440 1.00 97.56 106 ASN A C 1
ATOM 828 O O . ASN A 1 106 ? -2.938 -0.246 -8.441 1.00 97.56 106 ASN A O 1
ATOM 832 N N . ALA A 1 107 ? -1.017 0.436 -7.520 1.00 98.12 107 ALA A N 1
ATOM 833 C CA . ALA A 1 107 ? -0.244 0.438 -8.772 1.00 98.12 107 ALA A CA 1
ATOM 834 C C . ALA A 1 107 ? 0.384 -0.924 -9.116 1.00 98.12 107 ALA A C 1
ATOM 836 O O . ALA A 1 107 ? 1.064 -1.070 -10.128 1.00 98.12 107 ALA A O 1
ATOM 837 N N . GLY A 1 108 ? 0.192 -1.946 -8.283 1.00 98.44 108 GLY A N 1
ATOM 838 C CA . GLY A 1 108 ? 0.706 -3.290 -8.525 1.00 98.44 108 GLY A CA 1
ATOM 839 C C . GLY A 1 108 ? 2.182 -3.477 -8.193 1.00 98.44 108 GLY A C 1
ATOM 840 O O . GLY A 1 108 ? 2.730 -4.517 -8.579 1.00 98.44 108 GLY A O 1
ATOM 841 N N . CYS A 1 109 ? 2.798 -2.522 -7.487 1.00 98.81 109 CYS A N 1
ATOM 842 C CA . CYS A 1 109 ? 4.172 -2.625 -7.009 1.00 98.81 109 CYS A CA 1
ATOM 843 C C . CYS A 1 109 ? 4.318 -3.825 -6.068 1.00 98.81 109 CYS A C 1
ATOM 845 O O . CYS A 1 109 ? 3.514 -4.007 -5.151 1.00 98.81 109 CYS A O 1
ATOM 847 N N . GLN A 1 110 ? 5.347 -4.641 -6.288 1.00 98.75 110 GLN A N 1
ATOM 848 C CA . GLN A 1 110 ? 5.499 -5.934 -5.619 1.00 98.75 110 GLN A CA 1
ATOM 849 C C . GLN A 1 110 ? 6.329 -5.817 -4.336 1.00 98.75 110 GLN A C 1
ATOM 851 O O . GLN A 1 110 ? 5.975 -6.398 -3.316 1.00 98.75 110 GLN A O 1
ATOM 856 N N . MET A 1 111 ? 7.412 -5.032 -4.362 1.00 98.69 111 MET A N 1
ATOM 857 C CA . MET A 1 111 ? 8.339 -4.882 -3.234 1.00 98.69 111 MET A CA 1
ATOM 858 C C . MET A 1 111 ? 8.150 -3.532 -2.536 1.00 98.69 111 MET A C 1
ATOM 860 O O . MET A 1 111 ? 8.996 -2.639 -2.612 1.00 98.69 111 MET A O 1
ATOM 864 N N . VAL A 1 112 ? 7.021 -3.364 -1.852 1.00 98.75 112 VAL A N 1
ATOM 865 C CA . VAL A 1 112 ? 6.698 -2.150 -1.085 1.00 98.75 112 VAL A CA 1
ATOM 866 C C . VAL A 1 112 ? 7.372 -2.226 0.288 1.00 98.75 112 VAL A C 1
ATOM 868 O O . VAL A 1 112 ? 6.820 -2.764 1.241 1.00 98.75 112 VAL A O 1
ATOM 871 N N . SER A 1 113 ? 8.623 -1.764 0.362 1.00 98.50 113 SER A N 1
ATOM 872 C CA . SER A 1 113 ? 9.490 -1.943 1.533 1.00 98.50 113 SER A CA 1
ATOM 873 C C . SER A 1 113 ? 9.122 -0.969 2.651 1.00 98.50 113 SER A C 1
ATOM 875 O O . SER A 1 113 ? 9.042 0.239 2.411 1.00 98.50 113 SER A O 1
ATOM 877 N N . LEU A 1 114 ? 8.967 -1.492 3.867 1.00 98.75 114 LEU A N 1
ATOM 878 C CA . LEU A 1 114 ? 8.641 -0.752 5.087 1.00 98.75 114 LEU A CA 1
ATOM 879 C C . LEU A 1 114 ? 9.707 -0.992 6.171 1.00 98.75 114 LEU A C 1
ATOM 881 O O . LEU A 1 114 ? 10.445 -1.975 6.131 1.00 98.75 114 LEU A O 1
ATOM 885 N N . ASN A 1 115 ? 9.761 -0.099 7.152 1.00 98.62 115 ASN A N 1
ATOM 886 C CA . ASN A 1 115 ? 10.589 -0.160 8.350 1.00 98.62 115 ASN A CA 1
ATOM 887 C C . ASN A 1 115 ? 9.926 -1.065 9.402 1.00 98.62 115 ASN A C 1
ATOM 889 O O . ASN A 1 115 ? 9.039 -0.621 10.132 1.00 98.62 115 ASN A O 1
ATOM 893 N N . TYR A 1 116 ? 10.342 -2.334 9.472 1.00 98.38 116 TYR A N 1
ATOM 894 C CA . TYR A 1 116 ? 9.780 -3.350 10.384 1.00 98.38 116 TYR A CA 1
ATOM 895 C C . TYR A 1 116 ? 9.976 -3.029 11.869 1.00 98.38 116 TYR A C 1
ATOM 897 O O . TYR A 1 116 ? 9.192 -3.474 12.702 1.00 98.38 116 TYR A O 1
ATOM 905 N N . GLN A 1 117 ? 10.996 -2.239 12.204 1.00 98.31 117 GLN A N 1
ATOM 906 C CA . GLN A 1 117 ? 11.262 -1.781 13.566 1.00 98.31 117 GLN A CA 1
ATOM 907 C C . GLN A 1 117 ? 10.200 -0.804 14.101 1.00 98.31 117 GLN A C 1
ATOM 909 O O . GLN A 1 117 ? 10.161 -0.559 15.305 1.00 98.31 117 GLN A O 1
ATOM 914 N N . THR A 1 118 ? 9.347 -0.253 13.229 1.00 98.31 118 THR A N 1
ATOM 915 C CA . THR A 1 118 ? 8.307 0.720 13.582 1.00 98.31 118 THR A CA 1
ATOM 916 C C . THR A 1 118 ? 6.923 0.079 13.437 1.00 98.31 118 THR A C 1
ATOM 918 O O . THR A 1 118 ? 6.449 -0.082 12.311 1.00 98.31 118 THR A O 1
ATOM 921 N N . PRO A 1 119 ? 6.230 -0.271 14.539 1.00 97.69 119 PRO A N 1
ATOM 922 C CA . PRO A 1 119 ? 4.915 -0.917 14.499 1.00 97.69 119 PRO A CA 1
ATOM 923 C C . PRO A 1 119 ? 3.768 0.096 14.303 1.00 97.69 119 PRO A C 1
ATOM 925 O O . PRO A 1 119 ? 2.752 0.065 15.000 1.00 97.69 119 PRO A O 1
ATOM 928 N N . ASP A 1 120 ? 3.940 1.037 13.375 1.00 98.38 120 ASP A N 1
ATOM 929 C CA . ASP A 1 120 ? 2.917 2.020 13.023 1.00 98.38 120 ASP A CA 1
ATOM 930 C C . ASP A 1 120 ? 1.806 1.410 12.147 1.00 98.38 120 ASP A C 1
ATOM 932 O O . ASP A 1 120 ? 1.860 0.250 11.737 1.00 98.38 120 ASP A O 1
ATOM 936 N N . LEU A 1 121 ? 0.760 2.192 11.868 1.00 98.06 121 LEU A N 1
ATOM 937 C CA . LEU A 1 121 ? -0.400 1.745 11.089 1.00 98.06 121 LEU A CA 1
ATOM 938 C C . LEU A 1 121 ? -0.022 1.075 9.744 1.00 98.06 121 LEU A C 1
ATOM 940 O O . LEU A 1 121 ? -0.541 -0.007 9.469 1.00 98.06 121 LEU A O 1
ATOM 944 N N . PRO A 1 122 ? 0.877 1.636 8.904 1.00 98.56 122 PRO A N 1
ATOM 945 C CA . PRO A 1 122 ? 1.383 0.944 7.718 1.00 98.56 122 PRO A CA 1
ATOM 946 C C . PRO A 1 122 ? 1.919 -0.467 7.974 1.00 98.56 122 PRO A C 1
ATOM 948 O O . PRO A 1 122 ? 1.629 -1.378 7.196 1.00 98.56 122 PRO A O 1
ATOM 951 N N . MET A 1 123 ? 2.693 -0.652 9.047 1.00 98.69 123 MET A N 1
ATOM 952 C CA . MET A 1 123 ? 3.255 -1.951 9.404 1.00 98.69 123 MET A CA 1
ATOM 953 C C . MET A 1 123 ? 2.175 -2.918 9.891 1.00 98.69 123 MET A C 1
ATOM 955 O O . MET A 1 123 ? 2.175 -4.076 9.482 1.00 98.69 123 MET A O 1
ATOM 959 N N . GLN A 1 124 ? 1.214 -2.437 10.685 1.00 98.62 124 GLN A N 1
ATOM 960 C CA . GLN A 1 124 ? 0.067 -3.235 11.133 1.00 98.62 124 GLN A CA 1
ATOM 961 C C . GLN A 1 124 ? -0.759 -3.741 9.938 1.00 98.62 124 GLN A C 1
ATOM 963 O O . GLN A 1 124 ? -1.087 -4.924 9.868 1.00 98.62 124 GLN A O 1
ATOM 968 N N . LEU A 1 125 ? -1.016 -2.879 8.944 1.00 98.25 125 LEU A N 1
ATOM 969 C CA . LEU A 1 125 ? -1.683 -3.271 7.696 1.00 98.25 125 LEU A CA 1
ATOM 970 C C . LEU A 1 125 ? -0.869 -4.295 6.900 1.00 98.25 125 LEU A C 1
ATOM 972 O O . LEU A 1 125 ? -1.435 -5.236 6.349 1.00 98.25 125 LEU A O 1
ATOM 976 N N . ASN A 1 126 ? 0.452 -4.121 6.824 1.00 98.62 126 ASN A N 1
ATOM 977 C CA . ASN A 1 126 ? 1.332 -5.062 6.141 1.00 98.62 126 ASN A CA 1
ATOM 978 C C . ASN A 1 126 ? 1.312 -6.448 6.799 1.00 98.62 126 ASN A C 1
ATOM 980 O O . ASN A 1 126 ? 1.127 -7.443 6.103 1.00 98.62 126 ASN A O 1
ATOM 984 N N . GLN A 1 127 ? 1.450 -6.509 8.124 1.00 98.38 127 GLN A N 1
ATOM 985 C CA . GLN A 1 127 ? 1.413 -7.762 8.880 1.00 98.38 127 GLN A CA 1
ATOM 986 C C . GLN A 1 127 ? 0.063 -8.469 8.722 1.00 98.38 127 GLN A C 1
ATOM 988 O O . GLN A 1 127 ? 0.039 -9.631 8.323 1.00 98.38 127 GLN A O 1
ATOM 993 N N . GLY A 1 128 ? -1.052 -7.756 8.923 1.00 98.19 128 GLY A N 1
ATOM 994 C CA . GLY A 1 128 ? -2.388 -8.339 8.767 1.00 98.19 128 GLY A CA 1
ATOM 995 C C . GLY A 1 128 ? -2.680 -8.805 7.337 1.00 98.19 128 GLY A C 1
ATOM 996 O O . GLY A 1 128 ? -3.311 -9.838 7.136 1.00 98.19 128 GLY A O 1
ATOM 997 N N . LYS A 1 129 ? -2.189 -8.089 6.317 1.00 97.94 129 LYS A N 1
ATOM 998 C CA . LYS A 1 129 ? -2.361 -8.485 4.913 1.00 97.94 129 LYS A CA 1
ATOM 999 C C . LYS A 1 129 ? -1.575 -9.750 4.565 1.00 97.94 129 LYS A C 1
ATOM 1001 O O . LYS A 1 129 ? -2.124 -10.626 3.904 1.00 97.94 129 LYS A O 1
ATOM 1006 N N . PHE A 1 130 ? -0.310 -9.846 4.973 1.00 98.56 130 PHE A N 1
ATOM 1007 C CA . PHE A 1 130 ? 0.570 -10.960 4.597 1.00 98.56 130 PHE A CA 1
ATOM 1008 C C . PHE A 1 130 ? 0.463 -12.199 5.491 1.00 98.56 130 PHE A C 1
ATOM 1010 O O . PHE A 1 130 ? 1.056 -13.215 5.148 1.00 98.56 130 PHE A O 1
ATOM 1017 N N . GLU A 1 131 ? -0.328 -12.161 6.565 1.00 98.44 131 GLU A N 1
ATOM 1018 C CA . GLU A 1 131 ? -0.736 -13.365 7.302 1.00 98.44 131 GLU A CA 1
ATOM 1019 C C . GLU A 1 131 ? -1.532 -14.339 6.407 1.00 98.44 131 GLU A C 1
ATOM 1021 O O . GLU A 1 131 ? -1.411 -15.563 6.517 1.00 98.44 131 GLU A O 1
ATOM 1026 N N . TYR A 1 132 ? -2.301 -13.796 5.457 1.00 97.44 132 TYR A N 1
ATOM 1027 C CA . TYR A 1 132 ? -3.027 -14.573 4.456 1.00 97.44 132 TYR A CA 1
ATOM 1028 C C . TYR A 1 132 ? -2.083 -15.345 3.522 1.00 97.44 132 TYR A C 1
ATOM 1030 O O . TYR A 1 132 ? -0.898 -15.046 3.392 1.00 97.44 132 TYR A O 1
ATOM 1038 N N . ASN A 1 133 ? -2.634 -16.351 2.833 1.00 98.19 133 ASN A N 1
ATOM 1039 C CA . ASN A 1 133 ? -1.874 -17.281 1.989 1.00 98.19 133 ASN A CA 1
ATOM 1040 C C . ASN A 1 133 ? -0.780 -18.042 2.771 1.00 98.19 133 ASN A C 1
ATOM 1042 O O . ASN A 1 133 ? 0.331 -18.255 2.289 1.00 98.19 133 ASN A O 1
ATOM 1046 N N . GLY A 1 134 ? -1.102 -18.436 4.008 1.00 97.94 134 GLY A N 1
ATOM 1047 C CA . GLY A 1 134 ? -0.224 -19.251 4.849 1.00 97.94 134 GLY A CA 1
ATOM 1048 C C . GLY A 1 134 ? 1.036 -18.526 5.317 1.00 97.94 134 GLY A C 1
ATOM 1049 O O . GLY A 1 134 ? 2.059 -19.178 5.508 1.00 97.94 134 GLY A O 1
ATOM 1050 N N . ASN A 1 135 ? 0.983 -17.197 5.466 1.00 97.75 135 ASN A N 1
ATOM 1051 C CA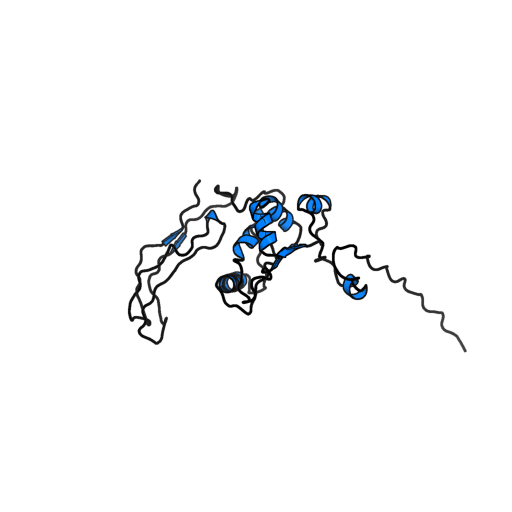 . ASN A 1 135 ? 2.107 -16.370 5.906 1.00 97.75 135 ASN A CA 1
ATOM 1052 C C . ASN A 1 135 ? 3.391 -16.561 5.069 1.00 97.75 135 ASN A C 1
ATOM 1054 O O . ASN A 1 135 ? 4.510 -16.448 5.568 1.00 97.75 135 ASN A O 1
ATOM 1058 N N . CYS A 1 136 ? 3.253 -16.882 3.778 1.00 98.31 136 CYS A N 1
ATOM 1059 C CA . CYS A 1 136 ? 4.402 -17.172 2.918 1.00 98.31 136 CYS A CA 1
ATOM 1060 C C . CYS A 1 136 ? 5.103 -15.907 2.386 1.00 98.31 136 CYS A C 1
ATOM 1062 O O . CYS A 1 136 ? 6.088 -16.012 1.658 1.00 98.31 136 CYS A O 1
ATOM 1064 N N . GLY A 1 137 ? 4.569 -14.716 2.684 1.00 97.81 137 GLY A N 1
ATOM 1065 C CA . GLY A 1 137 ? 5.077 -13.432 2.190 1.00 97.81 137 GLY A CA 1
ATOM 1066 C C . GLY A 1 137 ? 4.672 -13.082 0.752 1.00 97.81 137 GLY A C 1
ATOM 1067 O O . GLY A 1 137 ? 5.138 -12.078 0.220 1.00 97.81 137 GLY A O 1
ATOM 1068 N N . TYR A 1 138 ? 3.793 -13.869 0.118 1.00 98.62 138 TYR A N 1
ATOM 1069 C CA . TYR A 1 138 ? 3.315 -13.631 -1.249 1.00 98.62 138 TYR A CA 1
ATOM 1070 C C . TYR A 1 138 ? 1.791 -13.647 -1.321 1.00 98.62 138 TYR A C 1
ATOM 1072 O O . TYR A 1 138 ? 1.141 -14.540 -0.785 1.00 98.62 138 TYR A O 1
ATOM 1080 N N . LEU A 1 139 ? 1.229 -12.688 -2.058 1.00 98.62 139 LEU A N 1
ATOM 1081 C CA . LEU A 1 139 ? -0.192 -12.618 -2.388 1.00 98.62 139 LEU A CA 1
ATOM 1082 C C . LEU A 1 139 ? -0.351 -12.399 -3.889 1.00 98.62 139 LEU A C 1
ATOM 1084 O O . LEU A 1 139 ? 0.298 -11.527 -4.474 1.00 98.62 139 LEU A O 1
ATOM 1088 N N . LEU A 1 140 ? -1.225 -13.182 -4.518 1.00 98.62 140 LEU A N 1
ATOM 1089 C CA . LEU A 1 140 ? -1.513 -13.034 -5.938 1.00 98.62 140 LEU A CA 1
ATOM 1090 C C . LEU A 1 140 ? -2.269 -11.721 -6.183 1.00 98.62 140 LEU A C 1
ATOM 1092 O O . LEU A 1 140 ? -3.302 -11.463 -5.566 1.00 98.62 140 LEU A O 1
ATOM 1096 N N . LYS A 1 141 ? -1.772 -10.896 -7.112 1.00 98.31 141 LYS A N 1
ATOM 1097 C CA . LYS A 1 141 ? -2.467 -9.669 -7.529 1.00 98.31 141 LYS A CA 1
ATOM 1098 C C . LYS A 1 141 ? -3.826 -9.986 -8.185 1.00 98.31 141 LYS A C 1
ATOM 1100 O O . LYS A 1 141 ? -3.946 -11.034 -8.832 1.00 98.31 141 LYS A O 1
ATOM 1105 N N . PRO A 1 142 ? -4.821 -9.081 -8.104 1.00 94.94 142 PRO A N 1
ATOM 1106 C CA . PRO A 1 142 ? -6.079 -9.211 -8.841 1.00 94.94 142 PRO A CA 1
ATOM 1107 C C . PRO A 1 142 ? -5.874 -9.416 -10.348 1.00 94.94 142 PRO A C 1
ATOM 1109 O O . PRO A 1 142 ? -4.874 -8.979 -10.918 1.00 94.94 142 PRO A O 1
ATOM 1112 N N . ASP A 1 143 ? -6.830 -10.076 -11.003 1.00 94.19 143 ASP A N 1
ATOM 1113 C CA . ASP A 1 143 ? -6.706 -10.523 -12.400 1.00 94.19 143 ASP A CA 1
ATOM 1114 C C . ASP A 1 143 ? -6.469 -9.359 -13.385 1.00 94.19 143 ASP A C 1
ATOM 1116 O O . ASP A 1 143 ? -5.569 -9.420 -14.226 1.00 94.19 143 ASP A O 1
ATOM 1120 N N . PHE A 1 144 ? -7.178 -8.240 -13.200 1.00 91.81 144 PHE A N 1
ATOM 1121 C CA . PHE A 1 144 ? -7.024 -7.015 -13.999 1.00 91.81 144 PHE A CA 1
ATOM 1122 C C . PHE A 1 144 ? -5.651 -6.333 -13.837 1.00 91.81 144 PHE A C 1
ATOM 1124 O O . PHE A 1 144 ? -5.228 -5.580 -14.709 1.00 91.81 144 PHE A O 1
ATOM 1131 N N . MET A 1 145 ? -4.907 -6.639 -12.767 1.00 95.75 145 MET A N 1
ATOM 1132 C CA . MET A 1 145 ? -3.536 -6.153 -12.543 1.00 95.75 145 MET A CA 1
ATOM 1133 C C . MET A 1 145 ? -2.458 -7.118 -13.057 1.00 95.75 145 MET A C 1
ATOM 1135 O O . MET A 1 145 ? -1.268 -6.898 -12.814 1.00 95.75 145 MET A O 1
ATOM 1139 N N . ARG A 1 146 ? -2.860 -8.218 -13.704 1.00 96.56 146 ARG A N 1
ATOM 1140 C CA . ARG A 1 146 ? -1.965 -9.243 -14.267 1.00 96.56 146 ARG A CA 1
ATOM 1141 C C . ARG A 1 146 ? -2.151 -9.415 -15.771 1.00 96.56 146 ARG A C 1
ATOM 1143 O O . ARG A 1 146 ? -1.184 -9.664 -16.480 1.00 96.56 146 ARG A O 1
ATOM 1150 N N . ARG A 1 147 ? -3.384 -9.283 -16.255 1.00 95.31 147 ARG A N 1
ATOM 1151 C CA . ARG A 1 147 ? -3.741 -9.447 -17.665 1.00 95.31 147 ARG A CA 1
ATOM 1152 C C . ARG A 1 147 ? -3.238 -8.296 -18.538 1.00 95.31 147 ARG A C 1
ATOM 1154 O O . ARG A 1 147 ? -3.476 -7.127 -18.237 1.00 95.31 147 ARG A O 1
ATOM 1161 N N . MET A 1 148 ? -2.562 -8.632 -19.637 1.00 93.19 148 MET A N 1
ATOM 1162 C CA . MET A 1 148 ? -2.036 -7.644 -20.592 1.00 93.19 148 MET A CA 1
ATOM 1163 C C . MET A 1 148 ? -3.143 -6.981 -21.420 1.00 93.19 148 MET A C 1
ATOM 1165 O O . MET A 1 148 ? -3.011 -5.828 -21.804 1.00 93.19 148 MET A O 1
ATOM 1169 N N . ASP A 1 149 ? -4.260 -7.677 -21.634 1.00 92.38 149 ASP A N 1
ATOM 1170 C CA . ASP A 1 149 ? -5.412 -7.210 -22.413 1.00 92.38 149 ASP A CA 1
ATOM 1171 C C . ASP A 1 149 ? -6.416 -6.365 -21.603 1.00 92.38 149 ASP A C 1
ATOM 1173 O O . ASP A 1 149 ? -7.464 -5.979 -22.116 1.00 92.38 149 ASP A O 1
ATOM 1177 N N . LYS A 1 150 ? -6.122 -6.075 -20.330 1.00 90.31 150 LYS A N 1
ATOM 1178 C CA . LYS A 1 150 ? -6.967 -5.257 -19.450 1.00 90.31 150 LYS A CA 1
ATOM 1179 C C . LYS A 1 150 ? -6.217 -4.011 -19.002 1.00 90.31 150 LYS A C 1
ATOM 1181 O O . LYS A 1 150 ? -5.136 -4.127 -18.440 1.00 90.31 150 LYS A O 1
ATOM 1186 N N . SER A 1 151 ? -6.794 -2.829 -19.197 1.00 88.25 151 SER A N 1
ATOM 1187 C CA . SER A 1 151 ? -6.288 -1.595 -18.584 1.00 88.25 151 SER A CA 1
ATOM 1188 C C . SER A 1 151 ? -6.939 -1.383 -17.218 1.00 88.25 151 SER A C 1
ATOM 1190 O O . SER A 1 151 ? -8.085 -1.780 -17.008 1.00 88.25 151 SER A O 1
ATOM 1192 N N . PHE A 1 152 ? -6.205 -0.779 -16.290 1.00 92.25 152 PHE A N 1
ATOM 1193 C CA . PHE A 1 152 ? -6.698 -0.452 -14.960 1.00 92.25 152 PHE A CA 1
ATOM 1194 C C . PHE A 1 152 ? -6.108 0.884 -14.516 1.00 92.25 152 PHE A C 1
ATOM 1196 O O . PHE A 1 152 ? -4.887 1.031 -14.447 1.00 92.25 152 PHE A O 1
ATOM 1203 N N . ASP A 1 153 ? -6.990 1.831 -14.209 1.00 93.31 153 ASP A N 1
ATOM 1204 C CA . ASP A 1 153 ? -6.638 3.094 -13.574 1.00 93.31 153 ASP A CA 1
ATOM 1205 C C . ASP A 1 153 ? -6.987 3.011 -12.078 1.00 93.31 153 ASP A C 1
ATOM 1207 O O . ASP A 1 153 ? -8.168 2.902 -11.735 1.00 93.31 153 ASP A O 1
ATOM 1211 N N . PRO A 1 154 ? -5.993 3.056 -11.170 1.00 92.50 154 PRO A N 1
ATOM 1212 C CA . PRO A 1 154 ? -6.240 2.990 -9.735 1.00 92.50 154 PRO A CA 1
ATOM 1213 C C . PRO A 1 154 ? -6.991 4.203 -9.177 1.00 92.50 154 PRO A C 1
ATOM 1215 O O . PRO A 1 154 ? -7.394 4.144 -8.020 1.00 92.50 154 PRO A O 1
ATOM 1218 N N . PHE A 1 155 ? -7.171 5.279 -9.950 1.00 92.19 155 PHE A N 1
ATOM 1219 C CA . PHE A 1 155 ? -7.926 6.474 -9.564 1.00 92.19 155 PHE A CA 1
ATOM 1220 C C . PHE A 1 155 ? -9.299 6.570 -10.242 1.00 92.19 155 PHE A C 1
ATOM 1222 O O . PHE A 1 155 ? -10.004 7.553 -10.017 1.00 92.19 155 PHE A O 1
ATOM 1229 N N . ALA A 1 156 ? -9.696 5.575 -11.044 1.00 86.12 156 ALA A N 1
ATOM 1230 C CA . ALA A 1 156 ? -11.003 5.578 -11.687 1.00 86.12 156 ALA A CA 1
ATOM 1231 C C . ALA A 1 156 ? -12.140 5.604 -10.651 1.00 86.12 156 ALA A C 1
ATOM 1233 O O . ALA A 1 156 ? -12.169 4.815 -9.706 1.00 86.12 156 ALA A O 1
ATOM 1234 N N . GLU A 1 157 ? -13.103 6.499 -10.868 1.00 77.56 157 GLU A N 1
ATOM 1235 C CA . GLU A 1 157 ? -14.331 6.575 -10.066 1.00 77.56 157 GLU A CA 1
ATOM 1236 C C . GLU A 1 157 ? -15.390 5.572 -10.530 1.00 77.56 157 GLU A C 1
ATOM 1238 O O . GLU A 1 157 ? -16.244 5.168 -9.747 1.00 77.56 157 GLU A O 1
ATOM 1243 N N . SER A 1 158 ? -15.326 5.140 -11.790 1.00 73.88 158 SER A N 1
ATOM 1244 C CA . SER A 1 158 ? -16.231 4.134 -12.338 1.00 73.88 158 SER A CA 1
ATOM 1245 C C . SER A 1 158 ? -15.779 2.713 -11.979 1.00 73.88 158 SER A C 1
ATOM 1247 O O . SER A 1 158 ? -14.571 2.450 -11.959 1.00 73.88 158 SER A O 1
ATOM 1249 N N . PRO A 1 159 ? -16.710 1.757 -11.801 1.00 71.12 159 PRO A N 1
ATOM 1250 C CA . PRO A 1 159 ? -16.368 0.355 -11.589 1.00 71.12 159 PRO A CA 1
ATOM 1251 C C . PRO A 1 159 ? -15.442 -0.189 -12.683 1.00 71.12 159 PRO A C 1
ATOM 1253 O O . PRO A 1 159 ? -15.651 0.051 -13.873 1.00 71.12 159 PRO A O 1
ATOM 1256 N N . VAL A 1 160 ? -14.439 -0.968 -12.281 1.00 75.31 160 VAL A N 1
ATOM 1257 C CA . VAL A 1 160 ? -13.565 -1.674 -13.224 1.00 75.31 160 VAL A CA 1
ATOM 1258 C C . VAL A 1 160 ? -14.387 -2.723 -13.970 1.00 75.31 160 VAL A C 1
ATOM 1260 O O . VAL A 1 160 ? -15.074 -3.535 -13.349 1.00 75.31 160 VAL A O 1
ATOM 1263 N N . ASP A 1 161 ? -14.301 -2.730 -15.300 1.00 70.44 161 ASP A N 1
ATOM 1264 C CA . ASP A 1 161 ? -14.997 -3.711 -16.135 1.00 70.44 161 ASP A CA 1
ATOM 1265 C C . ASP A 1 161 ? -14.671 -5.154 -15.699 1.00 70.44 161 ASP A C 1
ATOM 1267 O O . ASP A 1 161 ? -13.507 -5.558 -15.613 1.00 70.44 161 ASP A O 1
ATOM 1271 N N . GLY A 1 162 ? -15.716 -5.934 -15.414 1.00 72.06 162 GLY A N 1
ATOM 1272 C CA . GLY A 1 162 ? -15.611 -7.301 -14.898 1.00 72.06 162 GLY A CA 1
ATOM 1273 C C . GLY A 1 162 ? -15.400 -7.430 -13.382 1.00 72.06 162 GLY A C 1
ATOM 1274 O O . GLY A 1 162 ? -15.314 -8.557 -12.894 1.00 72.06 162 GLY A O 1
ATOM 1275 N N . VAL A 1 163 ? -15.350 -6.331 -12.620 1.00 77.62 163 VAL A N 1
ATOM 1276 C CA . VAL A 1 163 ? -15.289 -6.349 -11.148 1.00 77.62 163 VAL A CA 1
ATOM 1277 C C . VAL A 1 163 ? -16.662 -6.022 -10.564 1.00 77.62 163 VAL A C 1
ATOM 1279 O O . VAL A 1 163 ? -17.239 -4.966 -10.817 1.00 77.62 163 VAL A O 1
ATOM 1282 N N . ILE A 1 164 ? -17.200 -6.933 -9.751 1.00 78.12 164 ILE A N 1
ATOM 1283 C CA . ILE A 1 164 ? -18.479 -6.727 -9.065 1.00 78.12 164 ILE A CA 1
ATOM 1284 C C . ILE A 1 164 ? -18.231 -5.886 -7.811 1.00 78.12 164 ILE A C 1
ATOM 1286 O O . ILE A 1 164 ? -17.619 -6.356 -6.853 1.00 78.12 164 ILE A O 1
ATOM 1290 N N . ALA A 1 165 ? -18.739 -4.654 -7.803 1.00 77.25 165 ALA A N 1
ATOM 1291 C CA . ALA A 1 165 ? -18.748 -3.822 -6.605 1.00 77.25 165 ALA A CA 1
ATOM 1292 C C . ALA A 1 165 ? -19.677 -4.427 -5.536 1.00 77.25 165 ALA A C 1
ATOM 1294 O O . ALA A 1 165 ? -20.847 -4.713 -5.811 1.00 77.25 165 ALA A O 1
ATOM 1295 N N . ALA A 1 166 ? -19.162 -4.580 -4.318 1.00 83.19 166 ALA A N 1
ATOM 1296 C CA . ALA A 1 166 ? -19.906 -5.046 -3.153 1.00 83.19 166 ALA A CA 1
ATOM 1297 C C . ALA A 1 166 ? -20.179 -3.891 -2.180 1.00 83.19 166 ALA A C 1
ATOM 1299 O O . ALA A 1 166 ? -19.485 -2.878 -2.189 1.00 83.19 166 ALA A O 1
ATOM 1300 N N . GLN A 1 167 ? -21.194 -4.055 -1.333 1.00 86.50 167 GLN A N 1
ATOM 1301 C CA . GLN A 1 167 ? -21.450 -3.170 -0.200 1.00 86.50 167 GLN A CA 1
ATOM 1302 C C . GLN A 1 167 ? -21.093 -3.911 1.089 1.00 86.50 167 GLN A C 1
ATOM 1304 O O . GLN A 1 167 ? -21.466 -5.074 1.247 1.00 86.50 167 GLN A O 1
ATOM 1309 N N . LEU A 1 168 ? -20.399 -3.236 2.006 1.00 91.12 168 LEU A N 1
ATOM 1310 C CA . LEU A 1 168 ? -20.031 -3.786 3.309 1.00 91.12 168 LEU A CA 1
ATOM 1311 C C . LEU A 1 168 ? -20.724 -2.993 4.422 1.00 91.12 168 LEU A C 1
ATOM 1313 O O . LEU A 1 168 ? -20.641 -1.767 4.462 1.00 91.12 168 LEU A O 1
ATOM 1317 N N . GLY A 1 169 ? -21.402 -3.704 5.321 1.00 94.06 169 GLY A N 1
ATOM 1318 C CA . GLY A 1 169 ? -21.929 -3.163 6.571 1.00 94.06 169 GLY A CA 1
ATOM 1319 C C . GLY A 1 169 ? -21.197 -3.788 7.755 1.00 94.06 169 GLY A C 1
ATOM 1320 O O . GLY A 1 169 ? -21.099 -5.012 7.822 1.00 94.06 169 GLY A O 1
ATOM 1321 N N . VAL A 1 170 ? -20.687 -2.971 8.676 1.00 95.69 170 VAL A N 1
ATOM 1322 C CA . VAL A 1 170 ? -19.990 -3.440 9.883 1.00 95.69 170 VAL A CA 1
ATOM 1323 C C . VAL A 1 170 ? -20.717 -2.940 11.125 1.00 95.69 170 VAL A C 1
ATOM 1325 O O . VAL A 1 170 ? -20.712 -1.747 11.410 1.00 95.69 170 VAL A O 1
ATOM 1328 N N . SER A 1 171 ? -21.318 -3.852 11.888 1.00 96.50 171 SER A N 1
ATOM 1329 C CA . SER A 1 171 ? -21.948 -3.542 13.177 1.00 96.50 171 SER A CA 1
ATOM 1330 C C . SER A 1 171 ? -21.022 -3.910 14.326 1.00 96.50 171 SER A C 1
ATOM 1332 O O . SER A 1 171 ? -20.708 -5.083 14.534 1.00 96.50 171 SER A O 1
ATOM 1334 N N . VAL A 1 172 ? -20.613 -2.912 15.108 1.00 97.38 172 VAL A N 1
ATOM 1335 C CA . VAL A 1 172 ? -19.834 -3.138 16.327 1.00 97.38 172 VAL A CA 1
ATOM 1336 C C . VAL A 1 172 ? -20.798 -3.333 17.495 1.00 97.38 172 VAL A C 1
ATOM 1338 O O . VAL A 1 172 ? -21.402 -2.386 17.995 1.00 97.38 172 VAL A O 1
ATOM 1341 N N . ILE A 1 173 ? -20.952 -4.585 17.926 1.00 96.94 173 ILE A N 1
ATOM 1342 C CA . ILE A 1 173 ? -21.927 -4.959 18.958 1.00 96.94 173 ILE A CA 1
ATOM 1343 C C . ILE A 1 173 ? -21.338 -4.733 20.356 1.00 96.94 173 ILE A C 1
ATOM 1345 O O . ILE A 1 173 ? -21.851 -3.929 21.135 1.00 96.94 173 ILE A O 1
ATOM 1349 N N . ALA A 1 174 ? -20.235 -5.411 20.677 1.00 97.38 174 ALA A N 1
ATOM 1350 C CA . ALA A 1 174 ? -19.616 -5.403 22.001 1.00 97.38 174 ALA A CA 1
ATOM 1351 C C . ALA A 1 174 ? -18.124 -5.772 21.927 1.00 97.38 174 ALA A C 1
ATOM 1353 O O . ALA A 1 174 ? -17.671 -6.316 20.923 1.00 97.38 174 ALA A O 1
ATOM 1354 N N . GLY A 1 175 ? -17.381 -5.512 23.003 1.00 97.00 175 GLY A N 1
ATOM 1355 C CA . GLY A 1 175 ? -16.016 -6.006 23.217 1.00 97.00 175 GLY A CA 1
ATOM 1356 C C . GLY A 1 175 ? -15.933 -6.888 24.461 1.00 97.00 175 GLY A C 1
ATOM 1357 O O . GLY A 1 175 ? -16.815 -6.832 25.320 1.00 97.00 175 GLY A O 1
ATOM 1358 N N . GLN A 1 176 ? -14.895 -7.718 24.568 1.00 97.62 176 GLN A N 1
ATOM 1359 C CA . GLN A 1 176 ? -14.649 -8.576 25.731 1.00 97.62 176 GLN A CA 1
ATOM 1360 C C . GLN A 1 176 ? -13.166 -8.543 26.107 1.00 97.62 176 GLN A C 1
ATOM 1362 O O . GLN A 1 176 ? -12.312 -8.577 25.228 1.00 97.62 176 GLN A O 1
ATOM 1367 N N . PHE A 1 177 ? -12.873 -8.489 27.408 1.00 97.50 177 PHE A N 1
ATOM 1368 C CA . PHE A 1 177 ? -11.518 -8.533 27.973 1.00 97.50 177 PHE A CA 1
ATOM 1369 C C . PHE A 1 177 ? -10.537 -7.524 27.343 1.00 97.50 177 PHE A C 1
ATOM 1371 O O . PHE A 1 177 ? -9.367 -7.831 27.134 1.00 97.50 177 PHE A O 1
ATOM 1378 N N . LEU A 1 178 ? -11.006 -6.308 27.044 1.00 97.50 178 LEU A N 1
ATOM 1379 C CA . LEU A 1 178 ? -10.202 -5.270 26.388 1.00 97.50 178 LEU A CA 1
ATOM 1380 C C . LEU A 1 178 ? -9.143 -4.666 27.319 1.00 97.50 178 LEU A C 1
ATOM 1382 O O . LEU A 1 178 ? -8.090 -4.226 26.864 1.00 97.50 178 LEU A O 1
ATOM 1386 N N . SER A 1 179 ? -9.430 -4.598 28.621 1.00 97.12 179 SER A N 1
ATOM 1387 C CA . SER A 1 179 ? -8.487 -4.128 29.636 1.00 97.12 179 SER A CA 1
ATOM 1388 C C . SER A 1 179 ? -8.824 -4.704 31.010 1.00 97.12 179 SER A C 1
ATOM 1390 O O . SER A 1 179 ? -9.990 -4.880 31.363 1.00 97.12 179 SER A O 1
ATOM 1392 N N . ASP A 1 180 ? -7.784 -4.939 31.803 1.00 94.81 180 ASP A N 1
ATOM 1393 C CA . ASP A 1 180 ? -7.836 -5.259 33.232 1.00 94.81 180 ASP A CA 1
ATOM 1394 C C . ASP A 1 180 ? -8.251 -4.059 34.108 1.00 94.81 180 ASP A C 1
ATOM 1396 O O . ASP A 1 180 ? -8.596 -4.217 35.281 1.00 94.81 180 ASP A O 1
ATOM 1400 N N . LYS A 1 181 ? -8.247 -2.846 33.545 1.00 95.88 181 LYS A N 1
ATOM 1401 C CA . LYS A 1 181 ? -8.600 -1.596 34.224 1.00 95.88 181 LYS A CA 1
ATOM 1402 C C . LYS A 1 181 ? -9.990 -1.110 33.820 1.00 95.88 181 LYS A C 1
ATOM 1404 O O . LYS A 1 181 ? -10.492 -1.360 32.726 1.00 95.88 181 LYS A O 1
ATOM 1409 N N . LYS A 1 182 ? -10.600 -0.311 34.701 1.00 94.81 182 LYS A N 1
ATOM 1410 C CA . LYS A 1 182 ? -11.844 0.418 34.410 1.00 94.81 182 LYS A CA 1
ATOM 1411 C C . LYS A 1 182 ? -11.557 1.638 33.534 1.00 94.81 182 LYS A C 1
ATOM 1413 O O . LYS A 1 182 ? -11.480 2.760 34.025 1.00 94.81 182 LYS A O 1
ATOM 1418 N N . VAL A 1 183 ? -11.390 1.406 32.237 1.00 96.88 183 VAL A N 1
ATOM 1419 C CA . VAL A 1 183 ? -11.132 2.444 31.228 1.00 96.88 183 VAL A CA 1
ATOM 1420 C C . VAL A 1 183 ? -12.326 2.631 30.298 1.00 96.88 183 VAL A C 1
ATOM 1422 O O . VAL A 1 183 ? -13.172 1.746 30.165 1.00 96.88 183 VAL A O 1
ATOM 1425 N N . GLY A 1 184 ? -12.415 3.808 29.679 1.00 97.44 184 GLY A N 1
ATOM 1426 C CA . GLY A 1 184 ? -13.344 4.041 28.580 1.00 97.44 184 GLY A CA 1
ATOM 1427 C C . GLY A 1 184 ? -12.800 3.456 27.279 1.00 97.44 184 GLY A C 1
ATOM 1428 O O . GLY A 1 184 ? -11.612 3.602 27.001 1.00 97.44 184 GLY A O 1
ATOM 1429 N N . THR A 1 185 ? -13.651 2.809 26.487 1.00 97.81 185 THR A N 1
ATOM 1430 C CA . THR A 1 185 ? -13.258 2.223 25.195 1.00 97.81 185 THR A CA 1
ATOM 1431 C C . THR A 1 185 ? -14.199 2.660 24.079 1.00 97.81 185 THR A C 1
ATOM 1433 O O . THR A 1 185 ? -15.363 2.980 24.319 1.00 97.81 185 THR A O 1
ATOM 1436 N N . TYR A 1 186 ? -13.682 2.685 22.856 1.00 97.31 186 TYR A N 1
ATOM 1437 C CA . TYR A 1 186 ? -14.428 2.884 21.617 1.00 97.31 186 TYR A CA 1
ATOM 1438 C C . TYR A 1 186 ? -13.741 2.084 20.507 1.00 97.31 186 TYR A C 1
ATOM 1440 O O . TYR A 1 186 ? -12.583 1.695 20.663 1.00 97.31 186 TYR A O 1
ATOM 1448 N N . VAL A 1 187 ? -14.442 1.858 19.400 1.00 97.69 187 VAL A N 1
ATOM 1449 C CA . VAL A 1 187 ? -13.912 1.148 18.231 1.00 97.69 187 VAL A CA 1
ATOM 1450 C C . VAL A 1 187 ? -13.954 2.074 17.022 1.00 97.69 187 VAL A C 1
ATOM 1452 O O . VAL A 1 187 ? -14.947 2.769 16.813 1.00 97.69 187 VAL A O 1
ATOM 1455 N N . GLU A 1 188 ? -12.877 2.083 16.240 1.00 96.88 188 GLU A N 1
ATOM 1456 C CA . GLU A 1 188 ? -12.807 2.724 14.923 1.00 96.88 188 GLU A CA 1
ATOM 1457 C C . GLU A 1 188 ? -12.805 1.645 13.841 1.00 96.88 188 GLU A C 1
ATOM 1459 O O . GLU A 1 188 ? -12.220 0.575 14.032 1.00 96.88 188 GLU A O 1
ATOM 1464 N N . VAL A 1 189 ? -13.466 1.916 12.717 1.00 96.50 189 VAL A N 1
ATOM 1465 C CA . VAL A 1 189 ? -13.515 1.004 11.569 1.00 96.50 189 VAL A CA 1
ATOM 1466 C C . VAL A 1 189 ? -13.096 1.765 10.314 1.00 96.50 189 VAL A C 1
ATOM 1468 O O . VAL A 1 189 ? -13.839 2.590 9.791 1.00 96.50 189 VAL A O 1
ATOM 1471 N N . ASP A 1 190 ? -11.900 1.460 9.822 1.00 95.69 190 ASP A N 1
ATOM 1472 C CA . ASP A 1 190 ? -11.334 2.045 8.606 1.00 95.69 190 ASP A CA 1
ATOM 1473 C C . ASP A 1 190 ? -11.338 1.021 7.455 1.00 95.69 190 ASP A C 1
ATOM 1475 O O . ASP A 1 190 ? -11.194 -0.184 7.674 1.00 95.69 190 ASP A O 1
ATOM 1479 N N . MET A 1 191 ? -11.424 1.505 6.213 1.00 95.06 191 MET A N 1
ATOM 1480 C CA . MET A 1 191 ? -11.240 0.721 4.989 1.00 95.06 191 MET A CA 1
ATOM 1481 C C . MET A 1 191 ? -10.054 1.265 4.190 1.00 95.06 191 MET A C 1
ATOM 1483 O O . MET A 1 191 ? -9.931 2.470 3.980 1.00 95.06 191 MET A O 1
ATOM 1487 N N . TYR A 1 192 ? -9.184 0.366 3.726 1.00 95.19 192 TYR A N 1
ATOM 1488 C CA . TYR A 1 192 ? -8.015 0.689 2.907 1.00 95.19 192 TYR A CA 1
ATOM 1489 C C . TYR A 1 192 ? -8.089 -0.095 1.596 1.00 95.19 192 TYR A C 1
ATOM 1491 O O . TYR A 1 192 ? -8.157 -1.323 1.605 1.00 95.19 192 TYR A O 1
ATOM 1499 N N . GLY A 1 193 ? -8.053 0.609 0.469 1.00 93.75 193 GLY A N 1
ATOM 1500 C CA . GLY A 1 193 ? -8.210 0.016 -0.856 1.00 93.75 193 GLY A CA 1
ATOM 1501 C C . GLY A 1 193 ? -7.783 0.996 -1.936 1.00 93.75 193 GLY A C 1
ATOM 1502 O O . GLY A 1 193 ? -6.766 1.679 -1.784 1.00 93.75 193 GLY A O 1
ATOM 1503 N N . LEU A 1 194 ? -8.565 1.094 -3.011 1.00 92.69 194 LEU A N 1
ATOM 1504 C CA . LEU A 1 194 ? -8.422 2.190 -3.967 1.00 92.69 194 LEU A CA 1
ATOM 1505 C C . LEU A 1 194 ? -8.680 3.542 -3.278 1.00 92.69 194 LEU A C 1
ATOM 1507 O O . LEU A 1 194 ? -9.273 3.578 -2.196 1.00 92.69 194 LEU A O 1
ATOM 1511 N N . PRO A 1 195 ? -8.225 4.669 -3.851 1.00 91.69 195 PRO A N 1
ATOM 1512 C CA . PRO A 1 195 ? -8.495 5.996 -3.304 1.00 91.69 195 PRO A CA 1
ATOM 1513 C C . PRO A 1 195 ? -9.989 6.248 -3.072 1.00 91.69 195 PRO A C 1
ATOM 1515 O O . PRO A 1 195 ? -10.347 6.819 -2.049 1.00 91.69 195 PRO A O 1
ATOM 1518 N N . THR A 1 196 ? -10.845 5.762 -3.973 1.00 89.19 196 THR A N 1
ATOM 1519 C CA . THR A 1 196 ? -12.311 5.866 -3.899 1.00 89.19 196 THR A CA 1
ATOM 1520 C C . THR A 1 196 ? -12.945 4.946 -2.851 1.00 89.19 196 THR A C 1
ATOM 1522 O O . THR A 1 196 ? -14.018 5.264 -2.348 1.00 89.19 196 THR A O 1
ATOM 1525 N N . ASP A 1 197 ? -12.268 3.857 -2.472 1.00 88.94 197 ASP A N 1
ATOM 1526 C CA . ASP A 1 197 ? -12.720 2.912 -1.436 1.00 88.94 197 ASP A CA 1
ATOM 1527 C C . ASP A 1 197 ? -12.174 3.251 -0.038 1.00 88.94 197 ASP A C 1
ATOM 1529 O O . ASP A 1 197 ? -12.621 2.708 0.972 1.00 88.94 197 ASP A O 1
ATOM 1533 N N . THR A 1 198 ? -11.143 4.095 0.041 1.00 92.12 198 THR A N 1
ATOM 1534 C CA . THR A 1 198 ? -10.426 4.333 1.296 1.00 92.12 198 THR A CA 1
ATOM 1535 C C . THR A 1 198 ? -11.209 5.288 2.190 1.00 92.12 19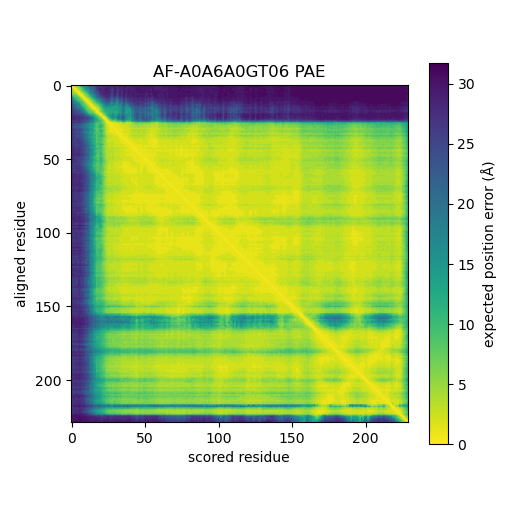8 THR A C 1
ATOM 1537 O O . THR A 1 198 ? -11.266 6.488 1.934 1.00 92.12 198 THR A O 1
ATOM 1540 N N . ILE A 1 199 ? -11.740 4.763 3.294 1.00 92.25 199 ILE A N 1
ATOM 1541 C CA . ILE A 1 199 ? -12.473 5.517 4.315 1.00 92.25 199 ILE A CA 1
ATOM 1542 C C . ILE A 1 199 ? -11.694 5.436 5.624 1.00 92.25 199 ILE A C 1
ATOM 1544 O O . ILE A 1 199 ? -11.380 4.346 6.100 1.00 92.25 199 ILE A O 1
ATOM 1548 N N . ARG A 1 200 ? -11.358 6.591 6.206 1.00 92.75 200 ARG A N 1
ATOM 1549 C CA . ARG A 1 200 ? -10.543 6.674 7.425 1.00 92.75 200 ARG A CA 1
ATOM 1550 C C . ARG A 1 200 ? -11.119 7.668 8.412 1.00 92.75 200 ARG A C 1
ATOM 1552 O O . ARG A 1 200 ? -11.469 8.774 8.009 1.00 92.75 200 ARG A O 1
ATOM 1559 N N . LYS A 1 201 ? -11.100 7.325 9.702 1.00 89.25 201 LYS A N 1
ATOM 1560 C CA . LYS A 1 201 ? -11.527 8.200 10.812 1.00 89.25 201 LYS A CA 1
ATOM 1561 C C . LYS A 1 201 ? -12.967 8.719 10.686 1.00 89.25 201 LYS A C 1
ATOM 1563 O O . LYS A 1 201 ? -13.311 9.719 11.311 1.00 89.25 201 LYS A O 1
ATOM 1568 N N . GLU A 1 202 ? -13.787 8.062 9.872 1.00 91.56 202 GLU A N 1
ATOM 1569 C CA . GLU A 1 202 ? -15.198 8.404 9.683 1.00 91.56 202 GLU A CA 1
ATOM 1570 C C . GLU A 1 202 ? -16.081 7.575 10.617 1.00 91.56 202 GLU A C 1
ATOM 1572 O O . GLU A 1 202 ? -16.944 8.116 11.305 1.00 91.56 202 GLU A O 1
ATOM 1577 N N . PHE A 1 203 ? -15.828 6.266 10.691 1.00 94.62 203 PHE A N 1
ATOM 1578 C CA . PHE A 1 203 ? -16.628 5.352 11.492 1.00 94.62 203 PHE A CA 1
ATOM 1579 C C . PHE A 1 203 ? -15.988 5.083 12.843 1.00 94.62 203 PHE A C 1
ATOM 1581 O O . PHE A 1 203 ? -14.924 4.469 12.955 1.00 94.62 203 PHE A O 1
ATOM 1588 N N . ARG A 1 204 ? -16.678 5.540 13.885 1.00 95.94 204 ARG A N 1
ATOM 1589 C CA . ARG A 1 204 ? -16.272 5.383 15.272 1.00 95.94 204 ARG A CA 1
ATOM 1590 C C . ARG A 1 204 ? -17.501 5.187 16.146 1.00 95.94 204 ARG A C 1
ATOM 1592 O O . ARG A 1 204 ? -18.463 5.941 16.035 1.00 95.94 204 ARG A O 1
ATOM 1599 N N . THR A 1 205 ? -17.459 4.205 17.040 1.00 97.06 205 THR A N 1
ATOM 1600 C CA . THR A 1 205 ? -18.527 4.004 18.028 1.00 97.06 205 THR A CA 1
ATOM 1601 C C . THR A 1 205 ? -18.513 5.118 19.068 1.00 97.06 205 THR A C 1
ATOM 1603 O O . THR A 1 205 ? -17.466 5.713 19.360 1.00 97.06 205 THR A O 1
ATOM 1606 N N . ARG A 1 206 ? -19.637 5.334 19.754 1.00 95.44 206 ARG A N 1
ATOM 1607 C CA . ARG A 1 206 ? -19.595 6.070 21.019 1.00 95.44 206 ARG A CA 1
ATOM 1608 C C . ARG A 1 206 ? -18.644 5.387 22.004 1.00 95.44 206 ARG A C 1
ATOM 1610 O O . ARG A 1 206 ? -18.399 4.178 21.954 1.00 95.44 206 ARG A O 1
ATOM 1617 N N . MET A 1 207 ? -18.116 6.180 22.924 1.00 96.94 207 MET A N 1
ATOM 1618 C CA . MET A 1 207 ? -17.263 5.673 23.989 1.00 96.94 207 MET A CA 1
ATOM 1619 C C . MET A 1 207 ? -18.111 5.100 25.124 1.00 96.94 207 MET A C 1
ATOM 1621 O O . MET A 1 207 ? -19.005 5.773 25.635 1.00 96.94 207 MET A O 1
ATOM 1625 N N . VAL A 1 208 ? -17.794 3.878 25.551 1.00 97.81 208 VAL A N 1
ATOM 1626 C CA . VAL A 1 208 ? -18.371 3.255 26.747 1.00 97.81 208 VAL A CA 1
ATOM 1627 C C . VAL A 1 208 ? -17.417 3.513 27.915 1.00 97.81 208 VAL A C 1
ATOM 1629 O O . VAL A 1 208 ? -16.306 2.978 27.903 1.00 97.81 208 VAL A O 1
ATOM 1632 N N . PRO A 1 209 ? -17.783 4.346 28.905 1.00 97.38 209 PRO A N 1
ATOM 1633 C CA . PRO A 1 209 ? -16.884 4.720 29.990 1.00 97.38 209 PRO A CA 1
ATOM 1634 C C . PRO A 1 209 ? -16.719 3.592 31.015 1.00 97.38 209 PRO A C 1
ATOM 1636 O O . PRO A 1 209 ? -17.666 2.872 31.321 1.00 97.38 209 PRO A O 1
ATOM 1639 N N . ALA A 1 210 ? -15.519 3.492 31.593 1.00 96.75 210 ALA A N 1
ATOM 1640 C CA . ALA A 1 210 ? -15.203 2.660 32.761 1.00 96.75 210 ALA A CA 1
ATOM 1641 C C . ALA A 1 210 ? -15.607 1.168 32.668 1.00 96.75 210 ALA A C 1
ATOM 1643 O O . ALA A 1 210 ? -15.794 0.518 33.700 1.00 96.75 210 ALA A O 1
ATOM 1644 N N . ASN A 1 211 ? -15.695 0.611 31.457 1.00 96.62 211 ASN A N 1
ATOM 1645 C CA . ASN A 1 211 ? -15.967 -0.804 31.218 1.00 96.62 211 ASN A CA 1
ATOM 1646 C C . ASN A 1 211 ? -14.961 -1.383 30.210 1.00 96.62 211 ASN A C 1
ATOM 1648 O O . ASN A 1 211 ? -15.162 -1.310 29.000 1.00 96.62 211 ASN A O 1
ATOM 1652 N N . GLY A 1 212 ? -13.877 -1.967 30.732 1.00 96.38 212 GLY A N 1
ATOM 1653 C CA . GLY A 1 212 ? -12.878 -2.698 29.945 1.00 96.38 212 GLY A CA 1
ATOM 1654 C C . GLY A 1 212 ? -13.151 -4.202 29.819 1.00 96.38 212 GLY A C 1
ATOM 1655 O O . GLY A 1 212 ? -12.489 -4.870 29.030 1.00 96.38 212 GLY A O 1
ATOM 1656 N N . LEU A 1 213 ? -14.117 -4.747 30.569 1.00 97.00 213 LEU A N 1
ATOM 1657 C CA . LEU A 1 213 ? -14.359 -6.191 30.640 1.00 97.00 213 LEU A CA 1
ATOM 1658 C C . LEU A 1 213 ? -15.346 -6.670 29.573 1.00 97.00 213 LEU A C 1
ATOM 1660 O O . LEU A 1 213 ? -15.093 -7.681 28.927 1.00 97.00 213 LEU A O 1
ATOM 1664 N N . ASN A 1 214 ? -16.473 -5.975 29.406 1.00 96.88 214 ASN A N 1
ATOM 1665 C CA . ASN A 1 214 ? -17.545 -6.369 28.487 1.00 96.88 214 ASN A CA 1
ATOM 1666 C C . ASN A 1 214 ? -18.385 -5.176 27.967 1.00 96.88 214 ASN A C 1
ATOM 1668 O O . ASN A 1 214 ? -19.614 -5.183 28.106 1.00 96.88 214 ASN A O 1
ATOM 1672 N N . PRO A 1 215 ? -17.767 -4.114 27.413 1.00 97.50 215 PRO A N 1
ATOM 1673 C CA . PRO A 1 215 ? -18.508 -2.961 26.903 1.00 97.50 215 PRO A CA 1
ATOM 1674 C C . PRO A 1 215 ? -19.469 -3.359 25.776 1.00 97.50 215 PRO A C 1
ATOM 1676 O O . PRO A 1 215 ? -19.099 -4.101 24.868 1.00 97.50 215 PRO A O 1
ATOM 1679 N N . GLN A 1 216 ? -20.692 -2.824 25.814 1.00 97.75 216 GLN A N 1
ATOM 1680 C CA . GLN A 1 216 ? -21.661 -2.925 24.721 1.00 97.75 216 GLN A CA 1
ATOM 1681 C C . GLN A 1 216 ? -21.749 -1.583 23.998 1.00 97.75 216 GLN A C 1
ATOM 1683 O O . GLN A 1 216 ? -22.078 -0.566 24.613 1.00 97.75 216 GLN A O 1
ATOM 1688 N N . TYR A 1 217 ? -21.466 -1.588 22.701 1.00 96.31 217 TYR A N 1
ATOM 1689 C CA . TYR A 1 217 ? -21.531 -0.400 21.856 1.00 96.31 217 TYR A CA 1
ATOM 1690 C C . TYR A 1 217 ? -22.937 -0.263 21.253 1.00 96.31 217 TYR A C 1
ATOM 1692 O O . TYR A 1 217 ? -23.546 0.800 21.409 1.00 96.31 217 TYR A O 1
ATOM 1700 N N . ASN A 1 218 ? -23.482 -1.372 20.718 1.00 84.12 218 ASN A N 1
ATOM 1701 C CA . ASN A 1 218 ? -24.808 -1.491 20.089 1.00 84.12 218 ASN A CA 1
ATOM 1702 C C . ASN A 1 218 ? -25.076 -0.384 19.054 1.00 84.12 218 ASN A C 1
ATOM 1704 O O . ASN A 1 218 ? -26.114 0.272 19.095 1.00 84.12 218 ASN A O 1
ATOM 1708 N N . GLU A 1 219 ? -24.104 -0.151 18.173 1.00 81.56 219 GLU A N 1
ATOM 1709 C CA . GLU A 1 219 ? -24.195 0.865 17.122 1.00 81.56 219 GLU A CA 1
ATOM 1710 C C . GLU A 1 219 ? -24.917 0.329 15.879 1.00 81.56 219 GLU A C 1
ATOM 1712 O O . GLU A 1 219 ? -24.816 -0.858 15.543 1.00 81.56 219 GLU A O 1
ATOM 1717 N N . GLU A 1 220 ? -25.599 1.230 15.169 1.00 91.19 220 GLU A N 1
ATOM 1718 C CA . GLU A 1 220 ? -26.086 0.962 13.814 1.00 91.19 220 GLU A CA 1
ATOM 1719 C C . GLU A 1 220 ? -24.916 0.572 12.887 1.00 91.19 220 GLU A C 1
ATOM 1721 O O . GLU A 1 220 ? -23.779 1.004 13.111 1.00 91.19 220 GLU A O 1
ATOM 1726 N N . PRO A 1 221 ? -25.149 -0.246 11.842 1.00 94.31 221 PRO A N 1
ATOM 1727 C CA . PRO A 1 221 ? -24.083 -0.673 10.946 1.00 94.31 221 PRO A CA 1
ATOM 1728 C C . PRO A 1 221 ? -23.355 0.515 10.300 1.00 94.31 221 PRO A C 1
ATOM 1730 O O . PRO A 1 221 ? -23.972 1.375 9.670 1.00 94.31 221 PRO A O 1
ATOM 1733 N N . PHE A 1 222 ? -22.025 0.513 10.361 1.00 94.50 222 PHE A N 1
ATOM 1734 C CA . PHE A 1 222 ? -21.194 1.371 9.525 1.00 94.50 222 PHE A CA 1
ATOM 1735 C C . PHE A 1 222 ? -21.272 0.885 8.081 1.00 94.50 222 PHE A C 1
ATOM 1737 O O . PHE A 1 222 ? -20.877 -0.241 7.774 1.00 94.50 222 PHE A O 1
ATOM 1744 N N . LEU A 1 223 ? -21.822 1.719 7.199 1.00 92.56 223 LEU A N 1
ATOM 1745 C CA . LEU A 1 223 ? -22.054 1.370 5.801 1.00 92.56 223 LEU A CA 1
ATOM 1746 C C . LEU A 1 223 ? -20.950 1.939 4.913 1.00 92.56 223 LEU A C 1
ATOM 1748 O O . LEU A 1 223 ? -20.924 3.135 4.626 1.00 92.56 223 LEU A O 1
ATOM 1752 N N . PHE A 1 224 ? -20.106 1.057 4.390 1.00 88.94 224 PHE A N 1
ATOM 1753 C CA . PHE A 1 224 ? -19.158 1.378 3.331 1.00 88.94 224 PHE A CA 1
ATOM 1754 C C . PHE A 1 224 ? -19.938 1.394 2.016 1.00 88.94 224 PHE A C 1
ATOM 1756 O O . PHE A 1 224 ? -20.329 0.349 1.482 1.00 88.94 224 PHE A O 1
ATOM 1763 N N . ARG A 1 225 ? -20.298 2.605 1.573 1.00 71.88 225 ARG A N 1
ATOM 1764 C CA . ARG A 1 225 ? -21.171 2.815 0.413 1.00 71.88 225 ARG A CA 1
ATOM 1765 C C . ARG A 1 225 ? -20.513 2.295 -0.862 1.00 71.88 225 ARG A C 1
ATOM 1767 O O . ARG A 1 225 ? -19.302 2.339 -1.026 1.00 71.88 225 ARG A O 1
ATOM 1774 N N . LYS A 1 226 ? -21.364 1.848 -1.784 1.00 58.94 226 LYS A N 1
ATOM 1775 C CA . LYS A 1 226 ? -20.981 1.455 -3.137 1.00 58.94 226 LYS A CA 1
ATOM 1776 C C . LYS A 1 226 ? -20.340 2.650 -3.852 1.00 58.94 226 LYS A C 1
ATOM 1778 O O . LYS A 1 226 ? -20.967 3.709 -3.900 1.00 58.94 226 LYS A O 1
ATOM 1783 N N . VAL A 1 227 ? -19.156 2.464 -4.434 1.00 52.19 227 VAL A N 1
ATOM 1784 C CA . VAL A 1 227 ? -18.598 3.421 -5.401 1.00 52.19 227 VAL A CA 1
ATOM 1785 C C . VAL A 1 227 ? -19.628 3.604 -6.522 1.00 52.19 227 VAL A C 1
ATOM 1787 O O . VAL A 1 227 ? -20.152 2.621 -7.059 1.00 52.19 227 VAL A O 1
ATOM 1790 N N . SER A 1 228 ? -20.023 4.853 -6.761 1.00 36.97 228 SER A N 1
ATOM 1791 C CA . SER A 1 228 ? -21.104 5.254 -7.667 1.00 36.97 228 SER A CA 1
ATOM 1792 C C . SER A 1 228 ? -20.968 4.607 -9.050 1.00 36.97 228 SER A C 1
ATOM 1794 O O . SER A 1 228 ? -19.861 4.378 -9.523 1.00 36.97 228 SER A O 1
ATOM 1796 N N . LYS A 1 229 ? -22.111 4.297 -9.678 1.00 35.66 229 LYS A N 1
ATOM 1797 C CA . LYS A 1 229 ? -22.186 3.821 -11.070 1.00 35.66 229 LYS A CA 1
ATOM 1798 C C . LYS A 1 229 ? -21.547 4.799 -12.047 1.00 35.66 229 LYS A C 1
ATOM 1800 O O . LYS A 1 229 ? -21.779 6.010 -11.848 1.00 35.66 229 LYS A O 1
#

Foldseek 3Di:
DDDDDDDDDPPDDPQPQDDADDDDDDDSVNSNVQDQQAEHDDPDLVVCVVVLDQSYEYEDEPVVLVVCLVPPLQSLLLCLLRHAYAYDYDPVPVVQDFDQQQSVVLSNHLHDDGRCVDCDPNNVVQVVVCVPPVNPSDDDRDPLSNDNPHTDRLADLDDGVPDDWDKDWAWDFKDAQQDPWQAKDKDDDFDGHRPLQGGPPPDIFDIDGGDNGIDTRRDGIDISDTRDD

Secondary structure (DSSP, 8-state):
--PPPPPP----PPPPPP---SSS---HHHHTT--SSEE-----HHHHHHHT-TTEEEEEEHHHHHHHHHH-HHHHHHHHHHSEEEEE--TT-TT-PPPPTHHHHHTT-SEE---TT--SHHHHHHHHHHTTTTT-S--PPPGGGT-TT----TT-SSPPTT-----EEE---B--S--SS---B--EEEE-SSTTT-EEEEEEPPPBTT-SSS-B--PPPEEEPPPP-

InterPro domains:
  IPR001192 Phosphoinositide phospholipase C family [PR00390] (84-105)
  IPR001192 Phosphoinositide phospholipase C family [PR00390] (105-123)
  IPR001192 Phosphoinositide phospholipase C family [PTHR10336] (22-222)
  IPR001711 Phospholipase C, phosphatidylinositol-specific, Y domain [PF00387] (30-144)
  IPR001711 Phospholipase C, phosphatidylinositol-specific, Y domain [PS50008] (30-146)
  IPR001711 Phospholipase C, phosphatidylinositol-specific, Y domain [SM00149] (30-146)
  IPR017946 PLC-like phosphodiesterase, TIM beta/alpha-barrel domain superfamily [G3DSA:3.20.20.190] (8-155)
  IPR017946 PLC-like phosphodiesterase, TIM beta/alpha-barrel domain superfamily [SSF51695] (14-147)
  IPR035892 C2 domain superfamily [G3DSA:2.60.40.150] (156-229)
  IPR035892 C2 domain superfamily [SSF49562] (167-222)

Solvent-accessible surface area (backbone atoms only — not comparable to full-atom values): 14178 Å² total; per-residue (Å²): 141,81,85,81,84,80,83,79,81,74,78,74,75,77,70,83,82,84,85,65,70,84,86,75,88,71,52,67,78,63,54,67,71,59,63,71,72,32,72,40,67,80,87,48,65,67,62,50,58,74,66,63,56,52,34,44,21,37,78,34,42,47,66,56,48,53,50,41,54,74,77,39,35,43,54,44,24,56,49,32,49,62,28,51,36,33,38,33,70,50,84,86,46,78,85,42,63,68,66,71,54,55,71,43,49,58,32,42,41,73,42,70,52,72,47,81,93,36,86,44,72,44,43,51,53,50,53,66,59,38,51,46,74,81,52,69,75,59,78,86,73,59,66,61,60,55,44,88,93,40,88,57,57,57,79,58,68,55,74,56,88,95,57,84,86,68,71,52,71,49,62,58,50,66,51,67,69,75,37,100,51,73,37,63,44,64,52,75,60,66,43,86,55,44,72,88,59,45,43,70,92,73,42,63,55,70,69,38,72,57,36,17,52,64,34,69,61,70,48,77,60,45,66,49,72,61,73,56,125

Organism: Hyalella azteca (NCBI:txid294128)